Protein AF-A0A7W7YTD0-F1 (afdb_monomer)

Radius of gyration: 16.49 Å; Cα contacts (8 Å, |Δi|>4): 338; chains: 1; bounding box: 42×50×38 Å

Solvent-accessible surface area (backbone atoms only — not comparable to full-atom values): 10061 Å² total; per-residue (Å²): 67,10,40,62,70,51,51,38,50,49,49,15,65,66,65,73,42,59,56,68,56,40,50,54,30,50,52,50,27,30,73,69,66,58,24,86,66,73,57,88,93,51,98,71,46,69,48,52,50,54,34,50,32,38,49,49,53,34,56,62,48,103,60,62,56,87,48,23,59,58,45,25,60,56,44,33,70,19,42,63,71,41,70,57,75,82,64,92,64,60,91,57,74,44,44,66,23,43,33,46,25,43,15,44,45,22,58,45,41,47,78,43,38,68,29,59,68,40,55,81,86,38,90,63,15,33,50,43,40,39,37,40,38,30,88,69,55,32,36,39,40,40,38,32,46,68,77,45,73,36,41,39,35,19,29,77,80,83,70,90,69,88,65,83,72,46,76,39,76,53,43,48,65,53,35,24,56,50,19,41,41,31,64,61,24,71,85,124

Foldseek 3Di:
DAFPLLLLVLLCVLLVHDSVLLVLLLVVCCVVVQWPDDDPPDPTDAGALLNSLLSCQLSLDPDHSVCSVVSSVQAFAFAFDDWPDPDCPPPDQLHGGVSSNSSSLLQCLLVVVVQCPDPLQDAFHKKWKKKFKDPRTKIWIWIATNNDTIITITHDDDDPDPDDIDMGMDISVSSNSSSCCSVCNPDD

Mean predicted aligned error: 6.31 Å

Sequence (188 aa):
MATQKELIAVVAENMGVPIETVTVIDRYLAEAGLRTRALRGRGTTPMTYADAANMIIATAWDANPKDAVNLVKAFRDLLANRVRETVYVAKDALGSTFGEALSNMIESIPEERAAFSAPDDAPGHMSVRVIMYGPEPRADVILVKDGEPNTFEFGPMFSRSIDLRRTVEFSQITLGFVGEAIADGFSK

Nearest PDB structures (foldseek):
  2lgn-assembly1_A  TM=6.230E-01  e=1.295E+00  Lactococcus lactis subsp. lactis
  3p91-assembly1_A  TM=4.414E-01  e=2.822E+00  Entamoeba histolytica
  1zru-assembly1_C  TM=4.623E-01  e=5.501E+00  Lactococcus virus P2
  3d8m-assembly1_A  TM=4.330E-01  e=9.077E+00  Lactococcus phage TP901-1

pLDDT: mean 85.66, std 13.98, range [40.94, 97.69]

Organism: NCBI:txid544480

Secondary structure (DSSP, 8-state):
--BHHHHHHHHHHHHT--HHHHHHHHHHHHHTTSS-PPPTT-S--BPPHHHHHHHHHHHSS---GGGHHHHHHHHHTPBEEEEE-SS---TTTT-SBHHHHHHHHHHHHHHTHHHHTS-TTSTT-EEEEEEEEETTTEEEEEEEETTEEEEEEESS------S--EEEEEEHHHHHHHHHHHHHT---

Structure (mmCIF, N/CA/C/O backbone):
data_AF-A0A7W7YTD0-F1
#
_entry.id   AF-A0A7W7YTD0-F1
#
loop_
_atom_site.group_PDB
_atom_site.id
_atom_site.type_symbol
_atom_site.label_atom_id
_atom_site.label_alt_id
_atom_site.label_comp_id
_atom_site.label_asym_id
_atom_site.label_entity_id
_atom_site.label_seq_id
_atom_site.pdbx_PDB_ins_code
_atom_site.Cartn_x
_atom_site.Cartn_y
_atom_site.Cartn_z
_atom_site.occupancy
_atom_site.B_iso_or_equiv
_atom_site.auth_seq_id
_atom_site.auth_comp_id
_atom_site.auth_asym_id
_atom_site.auth_atom_id
_atom_site.pdbx_PDB_model_num
ATOM 1 N N . MET A 1 1 ? -2.393 16.259 -5.645 1.00 77.12 1 MET A N 1
ATOM 2 C CA . MET A 1 1 ? -2.649 15.611 -4.334 1.00 77.12 1 MET A CA 1
ATOM 3 C C . MET A 1 1 ? -4.118 15.290 -4.148 1.00 77.12 1 MET A C 1
ATOM 5 O O . MET A 1 1 ? -4.923 16.208 -4.017 1.00 77.12 1 MET A O 1
ATOM 9 N N . ALA A 1 2 ? -4.440 13.993 -4.153 1.00 84.38 2 ALA A N 1
ATOM 10 C CA . ALA A 1 2 ? -5.800 13.464 -4.028 1.00 84.38 2 ALA A CA 1
ATOM 11 C C . ALA A 1 2 ? -6.527 13.930 -2.767 1.00 84.38 2 ALA A C 1
ATOM 13 O O . ALA A 1 2 ? -5.938 14.059 -1.688 1.00 84.38 2 ALA A O 1
ATOM 14 N N . THR A 1 3 ? -7.840 14.102 -2.884 1.00 90.50 3 THR A N 1
ATOM 15 C CA . THR A 1 3 ? -8.732 14.215 -1.730 1.00 90.50 3 THR A CA 1
ATOM 16 C C . THR A 1 3 ? -8.965 12.849 -1.080 1.00 90.50 3 THR A C 1
ATOM 18 O O . THR A 1 3 ? -8.785 11.796 -1.688 1.00 90.50 3 THR A O 1
ATOM 21 N N . GLN A 1 4 ? -9.440 12.847 0.170 1.00 91.50 4 GLN A N 1
ATOM 22 C CA . GLN A 1 4 ? -9.846 11.619 0.869 1.00 91.50 4 GLN A CA 1
ATOM 23 C C . GLN A 1 4 ? -10.842 10.784 0.044 1.00 91.50 4 GLN A C 1
ATOM 25 O O . GLN A 1 4 ? -10.729 9.564 -0.021 1.00 91.50 4 GLN A O 1
ATOM 30 N N . LYS A 1 5 ? -11.826 11.440 -0.585 1.00 91.19 5 LYS A N 1
ATOM 31 C CA . LYS A 1 5 ? -12.865 10.758 -1.365 1.00 91.19 5 LYS A CA 1
ATOM 32 C C . LYS A 1 5 ? -12.280 10.082 -2.606 1.00 91.19 5 LYS A C 1
ATOM 34 O O . LYS A 1 5 ? -12.698 8.978 -2.936 1.00 91.19 5 LYS A O 1
ATOM 39 N N . GLU A 1 6 ? -11.328 10.735 -3.267 1.00 92.00 6 GLU A N 1
ATOM 40 C CA . GLU A 1 6 ? -10.620 10.169 -4.419 1.00 92.00 6 GLU A CA 1
ATOM 41 C C . GLU A 1 6 ? -9.783 8.961 -4.016 1.00 92.00 6 GLU A C 1
ATOM 43 O O . GLU A 1 6 ? -9.907 7.916 -4.647 1.00 92.00 6 GLU A O 1
ATOM 48 N N . LEU A 1 7 ? -9.010 9.060 -2.929 1.00 93.31 7 LEU A N 1
ATOM 49 C CA . LEU A 1 7 ? -8.216 7.931 -2.445 1.00 93.31 7 LEU A CA 1
ATOM 50 C C . LEU A 1 7 ? -9.101 6.714 -2.129 1.00 93.31 7 LEU A C 1
ATOM 52 O O . LEU A 1 7 ? -8.794 5.607 -2.561 1.00 93.31 7 LEU A O 1
ATOM 56 N N . ILE A 1 8 ? -10.222 6.919 -1.425 1.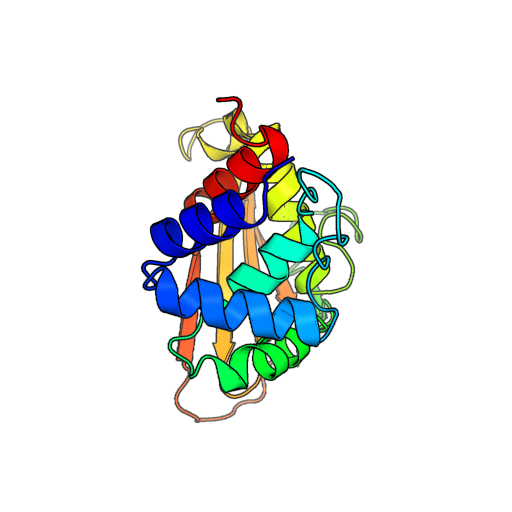00 95.12 8 ILE A N 1
ATOM 57 C CA . ILE A 1 8 ? -11.184 5.846 -1.123 1.00 95.12 8 ILE A CA 1
ATOM 58 C C . ILE A 1 8 ? -11.708 5.204 -2.411 1.00 95.12 8 ILE A C 1
ATOM 60 O O . ILE A 1 8 ? -11.752 3.980 -2.499 1.00 95.12 8 ILE A O 1
ATOM 64 N N . ALA A 1 9 ? -12.115 6.013 -3.394 1.00 95.44 9 ALA A N 1
ATOM 65 C CA . ALA A 1 9 ? -12.684 5.512 -4.641 1.00 95.44 9 ALA A CA 1
ATOM 66 C C . ALA A 1 9 ? -11.667 4.684 -5.438 1.00 95.44 9 ALA A C 1
ATOM 68 O O . ALA A 1 9 ? -11.978 3.570 -5.850 1.00 95.44 9 ALA A O 1
ATOM 69 N N . VAL A 1 10 ? -10.443 5.196 -5.587 1.00 95.06 10 VAL A N 1
ATOM 70 C CA . VAL A 1 10 ? -9.386 4.533 -6.359 1.00 95.06 10 VAL A CA 1
ATOM 71 C C . VAL A 1 10 ? -8.937 3.241 -5.681 1.00 95.06 10 VAL A C 1
ATOM 73 O O . VAL A 1 10 ? -8.768 2.230 -6.359 1.00 95.06 10 VAL A O 1
ATOM 76 N N . VAL A 1 11 ? -8.797 3.230 -4.352 1.00 94.88 11 VAL A N 1
ATOM 77 C CA . VAL A 1 11 ? -8.450 2.002 -3.622 1.00 94.88 11 VAL A CA 1
ATOM 78 C C . VAL A 1 11 ? -9.589 0.982 -3.693 1.00 94.88 11 VAL A C 1
ATOM 80 O O . VAL A 1 11 ? -9.325 -0.188 -3.947 1.00 94.88 11 VAL A O 1
ATOM 83 N N . ALA A 1 12 ? -10.848 1.396 -3.525 1.00 95.56 12 ALA A N 1
ATOM 84 C CA . ALA A 1 12 ? -12.000 0.497 -3.638 1.00 95.56 12 ALA A CA 1
ATOM 85 C C . ALA A 1 12 ? -12.064 -0.186 -5.013 1.00 95.56 12 ALA A C 1
ATOM 87 O O . ALA A 1 12 ? -12.200 -1.406 -5.094 1.00 95.56 12 ALA A O 1
ATOM 88 N N . GLU A 1 13 ? -11.903 0.595 -6.083 1.00 95.00 13 GLU A N 1
ATOM 89 C CA . GLU A 1 13 ? -11.904 0.102 -7.460 1.00 95.00 13 GLU A CA 1
ATOM 90 C C . GLU A 1 13 ? -10.750 -0.874 -7.720 1.00 95.00 13 GLU A C 1
ATOM 92 O O . GLU A 1 13 ? -10.979 -1.991 -8.181 1.00 95.00 13 GLU A O 1
ATOM 97 N N . ASN A 1 14 ? -9.518 -0.490 -7.376 1.00 93.56 14 ASN A N 1
ATOM 98 C CA . ASN A 1 14 ? -8.332 -1.280 -7.714 1.00 93.56 14 ASN A CA 1
ATOM 99 C C . ASN A 1 14 ? -8.123 -2.506 -6.815 1.00 93.56 14 ASN A C 1
ATOM 101 O O . ASN A 1 14 ? -7.495 -3.471 -7.245 1.00 93.56 14 ASN A O 1
ATOM 105 N N . MET A 1 15 ? -8.640 -2.483 -5.584 1.00 92.31 15 MET A N 1
ATOM 106 C CA . MET A 1 15 ? -8.566 -3.619 -4.657 1.00 92.31 15 MET A CA 1
ATOM 107 C C . MET A 1 15 ? -9.801 -4.527 -4.743 1.00 92.31 15 MET A C 1
ATOM 109 O O . MET A 1 15 ? -9.833 -5.572 -4.098 1.00 92.31 15 MET A O 1
ATOM 113 N N . GLY A 1 16 ? -10.830 -4.143 -5.509 1.00 93.06 16 GLY A N 1
ATOM 114 C CA . GLY A 1 16 ? -12.083 -4.896 -5.612 1.00 93.06 16 GLY A CA 1
ATOM 115 C C . GLY A 1 16 ? -12.883 -4.942 -4.305 1.00 93.06 16 GLY A C 1
ATOM 116 O O . GLY A 1 16 ? -13.649 -5.879 -4.080 1.00 93.06 16 GLY A O 1
ATOM 117 N N . VAL A 1 17 ? -12.705 -3.947 -3.431 1.00 95.00 17 VAL A N 1
ATOM 118 C CA . VAL A 1 17 ? -13.365 -3.864 -2.121 1.00 95.00 17 VAL A CA 1
ATOM 119 C C . VAL A 1 17 ? -14.529 -2.871 -2.207 1.00 95.00 17 VAL A C 1
ATOM 121 O O . VAL A 1 17 ? -14.344 -1.779 -2.745 1.00 95.00 17 VAL A O 1
ATOM 124 N N . PRO A 1 18 ? -15.724 -3.178 -1.658 1.00 96.50 18 PRO A N 1
ATOM 125 C CA . PRO A 1 18 ? -16.844 -2.239 -1.664 1.00 96.50 18 PRO A CA 1
ATOM 126 C C . PRO A 1 18 ? -16.471 -0.872 -1.078 1.00 96.50 18 PRO A C 1
ATOM 128 O O . PRO A 1 18 ? -15.812 -0.788 -0.036 1.00 96.50 18 PRO A O 1
ATOM 131 N N . ILE A 1 19 ? -16.923 0.209 -1.719 1.00 96.88 19 ILE A N 1
ATOM 132 C CA . ILE A 1 19 ? -16.553 1.580 -1.340 1.00 96.88 19 ILE A CA 1
ATOM 133 C C . ILE A 1 19 ? -16.975 1.920 0.096 1.00 96.88 19 ILE A C 1
ATOM 135 O O . ILE A 1 19 ? -16.273 2.643 0.803 1.00 96.88 19 ILE A O 1
ATOM 139 N N . GLU A 1 20 ? -18.087 1.360 0.570 1.00 96.88 20 GLU A N 1
ATOM 140 C CA . GLU A 1 20 ? -18.571 1.511 1.940 1.00 96.88 20 GLU A CA 1
ATOM 141 C C . GLU A 1 20 ? -17.603 0.869 2.939 1.00 96.88 20 GLU A C 1
ATOM 143 O O . GLU A 1 20 ? -17.304 1.459 3.979 1.00 96.88 20 GLU A O 1
ATOM 148 N N . THR A 1 21 ? -17.065 -0.306 2.604 1.00 97.12 21 THR A N 1
ATOM 149 C CA . THR A 1 21 ? -16.063 -1.009 3.412 1.00 97.12 21 THR A CA 1
ATOM 150 C C . THR A 1 21 ? -14.786 -0.181 3.505 1.00 97.12 21 THR A C 1
ATOM 152 O O . THR A 1 21 ? -14.316 0.085 4.614 1.00 97.12 21 THR A O 1
ATOM 155 N N . VAL A 1 22 ? -14.269 0.309 2.371 1.00 96.88 22 VAL A N 1
ATOM 156 C CA . VAL A 1 22 ? -13.076 1.175 2.346 1.00 96.88 22 VAL A CA 1
ATOM 157 C C . VAL A 1 22 ? -13.321 2.474 3.115 1.00 96.88 22 VAL A C 1
ATOM 159 O O . VAL A 1 22 ? -12.454 2.914 3.860 1.00 96.88 22 VAL A O 1
ATOM 162 N N . THR A 1 23 ? -14.523 3.051 3.035 1.00 96.81 23 THR A N 1
ATOM 163 C CA . THR A 1 23 ? -14.896 4.256 3.797 1.00 96.81 23 THR A CA 1
ATOM 164 C C . THR A 1 23 ? -14.850 4.021 5.312 1.00 96.81 23 THR A C 1
ATOM 166 O O . THR A 1 23 ? -14.400 4.882 6.072 1.00 96.81 23 THR A O 1
ATOM 169 N N . VAL A 1 24 ? -15.310 2.857 5.783 1.00 97.44 24 VAL A N 1
ATOM 170 C CA . VAL A 1 24 ? -15.249 2.504 7.211 1.00 97.44 24 VAL A CA 1
ATOM 171 C C . VAL A 1 24 ? -13.805 2.280 7.659 1.00 97.44 24 VAL A C 1
ATOM 173 O O . VAL A 1 24 ? -13.424 2.788 8.716 1.00 97.44 24 VAL A O 1
ATOM 176 N N . ILE A 1 25 ? -13.011 1.566 6.856 1.00 97.69 25 ILE A N 1
ATOM 177 C CA . ILE A 1 25 ? -11.574 1.359 7.089 1.00 97.69 25 ILE A CA 1
ATOM 178 C C . ILE A 1 25 ? -10.861 2.707 7.199 1.00 97.69 25 ILE A C 1
ATOM 180 O O . ILE A 1 25 ? -10.190 2.977 8.194 1.00 97.69 25 ILE A O 1
ATOM 184 N N . ASP A 1 26 ? -11.073 3.584 6.223 1.00 96.31 26 ASP A N 1
ATOM 185 C CA . ASP A 1 26 ? -10.487 4.915 6.149 1.00 96.31 26 ASP A CA 1
ATOM 186 C C . ASP A 1 26 ? -10.773 5.752 7.407 1.00 96.31 26 ASP A C 1
ATOM 188 O O . ASP A 1 26 ? -9.860 6.358 7.979 1.00 96.31 26 ASP A O 1
ATOM 192 N N . ARG A 1 27 ? -12.017 5.726 7.907 1.00 95.88 27 ARG A N 1
ATOM 193 C CA . ARG A 1 27 ? -12.370 6.377 9.176 1.00 95.88 27 ARG A CA 1
ATOM 194 C C . ARG A 1 27 ? -11.557 5.817 10.345 1.00 95.88 27 ARG A C 1
ATOM 196 O O . ARG A 1 27 ? -11.034 6.600 11.136 1.00 95.88 27 ARG A O 1
ATOM 203 N N . TYR A 1 28 ? -11.429 4.494 10.456 1.00 97.38 28 TYR A N 1
ATOM 204 C CA . TYR A 1 28 ? -10.655 3.873 11.533 1.00 97.38 28 TYR A CA 1
ATOM 205 C C . TYR A 1 28 ? -9.161 4.202 11.452 1.00 97.38 28 TYR A C 1
ATOM 207 O O . TYR A 1 28 ? -8.545 4.481 12.482 1.00 97.38 28 TYR A O 1
ATOM 215 N N . LEU A 1 29 ? -8.580 4.245 10.250 1.00 97.00 29 LEU A N 1
ATOM 216 C CA . LEU A 1 29 ? -7.185 4.652 10.065 1.00 97.00 29 LEU A CA 1
ATOM 217 C C . LEU A 1 29 ? -6.969 6.117 10.465 1.00 97.00 29 LEU A C 1
ATOM 219 O O . LEU A 1 29 ? -6.013 6.426 11.182 1.00 97.00 29 LEU A O 1
ATOM 223 N N . ALA A 1 30 ? -7.881 7.011 10.076 1.00 95.25 30 ALA A N 1
ATOM 224 C CA . ALA A 1 30 ? -7.829 8.420 10.456 1.00 95.25 30 ALA A CA 1
ATOM 225 C C . ALA A 1 30 ? -7.956 8.603 11.977 1.00 95.25 30 ALA A C 1
ATOM 227 O O . ALA A 1 30 ? -7.210 9.371 12.589 1.00 95.25 30 ALA A O 1
ATOM 228 N N . GLU A 1 31 ? -8.873 7.878 12.619 1.00 95.81 31 GLU A N 1
ATOM 229 C CA . GLU A 1 31 ? -9.040 7.882 14.075 1.00 95.81 31 GLU A CA 1
ATOM 230 C C . GLU A 1 31 ? -7.793 7.355 14.799 1.00 95.81 31 GLU A C 1
ATOM 232 O O . GLU A 1 31 ? -7.383 7.940 15.802 1.00 95.81 31 GLU A O 1
ATOM 237 N N . ALA A 1 32 ? -7.130 6.337 14.255 1.00 96.50 32 ALA A N 1
ATOM 238 C CA . ALA A 1 32 ? -5.904 5.769 14.809 1.00 96.50 32 ALA A CA 1
ATOM 239 C C . ALA A 1 32 ? -4.628 6.587 14.519 1.00 96.50 32 ALA A C 1
ATOM 241 O O . ALA A 1 32 ? -3.559 6.219 15.004 1.00 96.50 32 ALA A O 1
ATOM 242 N N . GLY A 1 33 ? -4.712 7.669 13.734 1.00 95.81 33 GLY A N 1
ATOM 243 C CA . GLY A 1 33 ? -3.545 8.463 13.323 1.00 95.81 33 GLY A CA 1
ATOM 244 C C . GLY A 1 33 ? -2.649 7.760 12.297 1.00 95.81 33 GLY A C 1
ATOM 245 O O . GLY A 1 33 ? -1.505 8.155 12.109 1.00 95.81 33 GLY A O 1
ATOM 246 N N . LEU A 1 34 ? -3.168 6.717 11.645 1.00 95.88 34 LEU A N 1
ATOM 247 C CA . LEU A 1 34 ? -2.527 6.010 10.532 1.00 95.88 34 LEU A CA 1
ATOM 248 C C . LEU A 1 34 ? -2.847 6.661 9.181 1.00 95.88 34 LEU A C 1
ATOM 250 O O . LEU A 1 34 ? -2.324 6.240 8.155 1.00 95.88 34 LEU A O 1
ATOM 254 N N . ARG A 1 35 ? -3.728 7.663 9.186 1.00 94.06 35 ARG A N 1
ATOM 255 C CA . ARG A 1 35 ? -4.087 8.459 8.022 1.00 94.06 35 ARG A CA 1
ATOM 256 C C . ARG A 1 35 ? -4.264 9.929 8.411 1.00 94.06 35 ARG A C 1
ATOM 258 O O . ARG A 1 35 ? -4.807 10.224 9.480 1.00 94.06 35 ARG A O 1
ATOM 265 N N . THR A 1 36 ? -3.881 10.854 7.534 1.00 91.69 36 THR A N 1
ATOM 266 C CA . THR A 1 36 ? -4.074 12.305 7.696 1.00 91.69 36 THR A CA 1
ATOM 267 C C . THR A 1 36 ? -5.545 12.671 7.924 1.00 91.69 36 THR A C 1
ATOM 269 O O . THR A 1 36 ? -6.385 12.526 7.036 1.00 91.69 36 THR A O 1
ATOM 272 N N . ARG A 1 37 ? -5.899 13.186 9.110 1.00 87.56 37 ARG A N 1
ATOM 273 C CA . ARG A 1 37 ? -7.281 13.613 9.399 1.00 87.56 37 ARG A CA 1
ATOM 274 C C . ARG A 1 37 ? -7.656 14.873 8.621 1.00 87.56 37 ARG A C 1
ATOM 276 O O . ARG A 1 37 ? -6.881 15.824 8.563 1.00 87.56 37 ARG A O 1
ATOM 283 N N . ALA A 1 38 ? -8.891 14.915 8.121 1.00 79.12 38 ALA A N 1
ATOM 284 C CA . ALA A 1 38 ? -9.433 16.126 7.520 1.00 79.12 38 ALA A CA 1
ATOM 285 C C . ALA A 1 38 ? -9.497 17.262 8.558 1.00 79.12 38 ALA A C 1
ATOM 287 O O . ALA A 1 38 ? -10.085 17.105 9.635 1.00 79.12 38 ALA A O 1
ATOM 288 N N . LEU A 1 39 ? -8.892 18.409 8.246 1.00 72.25 39 LEU A N 1
ATOM 289 C CA . LEU A 1 39 ? -8.948 19.588 9.111 1.00 72.25 39 LEU A CA 1
ATOM 290 C C . LEU A 1 39 ? -10.355 20.195 9.060 1.00 72.25 39 LEU A C 1
ATOM 292 O O . LEU A 1 39 ? -10.871 20.506 7.985 1.00 72.25 39 LEU A O 1
ATOM 296 N N . ARG A 1 40 ? -10.981 20.395 10.227 1.00 69.62 40 ARG A N 1
ATOM 297 C CA . ARG A 1 40 ? -12.303 21.036 10.313 1.00 69.62 40 ARG A CA 1
ATOM 298 C C . ARG A 1 40 ? -12.263 22.413 9.639 1.00 69.62 40 ARG A C 1
ATOM 300 O O . ARG A 1 40 ? -11.429 23.243 9.986 1.00 69.62 40 ARG A O 1
ATOM 307 N N . GLY A 1 41 ? -13.182 22.651 8.701 1.00 68.31 41 GLY A N 1
ATOM 308 C CA . GLY A 1 41 ? -13.369 23.954 8.053 1.00 68.31 41 GLY A CA 1
ATOM 309 C C . GLY A 1 41 ? -12.402 24.289 6.910 1.00 68.31 41 GLY A C 1
ATOM 310 O O . GLY A 1 41 ? -12.471 25.402 6.398 1.00 68.31 41 GLY A O 1
ATOM 311 N N . ARG A 1 42 ? -11.525 23.368 6.478 1.00 62.38 42 ARG A N 1
ATOM 312 C CA . ARG A 1 42 ? -10.745 23.527 5.235 1.00 62.38 42 ARG A CA 1
ATOM 313 C C . ARG A 1 42 ? -11.364 22.697 4.110 1.00 62.38 42 ARG A C 1
ATOM 315 O O . ARG A 1 42 ? -11.751 21.555 4.334 1.00 62.38 42 ARG A O 1
ATOM 322 N N . GLY A 1 43 ? -11.463 23.298 2.920 1.00 62.72 43 GLY A N 1
ATOM 323 C CA . GLY A 1 43 ? -12.221 22.773 1.776 1.00 62.72 43 GLY A CA 1
ATOM 324 C C . GLY A 1 43 ? -11.775 21.398 1.276 1.00 62.72 43 GLY A C 1
ATOM 325 O O . GLY A 1 43 ? -12.609 20.643 0.795 1.00 62.72 43 GLY A O 1
ATOM 326 N N . THR A 1 44 ? -10.505 21.038 1.454 1.00 76.50 44 THR A N 1
ATOM 327 C CA . THR A 1 44 ? -9.943 19.724 1.119 1.00 76.50 44 THR A CA 1
ATOM 328 C C . THR A 1 44 ? -8.687 19.489 1.963 1.00 76.50 44 THR A C 1
ATOM 330 O O . THR A 1 44 ? -7.954 20.425 2.284 1.00 76.50 44 THR A O 1
ATOM 333 N N . THR A 1 45 ? -8.449 18.245 2.387 1.00 83.06 45 THR A N 1
ATOM 334 C CA . THR A 1 45 ? -7.176 17.836 3.005 1.00 83.06 45 THR A CA 1
ATOM 335 C C . THR A 1 45 ? -6.481 16.887 2.032 1.00 83.06 45 THR A C 1
ATOM 337 O O . THR A 1 45 ? -7.082 15.857 1.719 1.00 83.06 45 THR A O 1
ATOM 340 N N . PRO A 1 46 ? -5.292 17.242 1.514 1.00 88.31 46 PRO A N 1
ATOM 341 C CA . PRO A 1 46 ? -4.563 16.390 0.583 1.00 88.31 46 PRO A CA 1
ATOM 342 C C . PRO A 1 46 ? -4.089 15.117 1.289 1.00 88.31 46 PRO A C 1
ATOM 344 O O . PRO A 1 46 ? -3.616 15.181 2.425 1.00 88.31 46 PRO A O 1
ATOM 347 N N . MET A 1 47 ? -4.245 13.976 0.624 1.00 91.94 47 MET A N 1
ATOM 348 C CA . MET A 1 47 ? -3.732 12.685 1.081 1.00 91.94 47 MET A CA 1
ATOM 349 C C . MET A 1 47 ? -2.278 12.497 0.637 1.00 91.94 47 MET A C 1
ATOM 351 O O . MET A 1 47 ? -1.875 12.978 -0.422 1.00 91.94 47 MET A O 1
ATOM 355 N N . THR A 1 48 ? -1.505 11.787 1.453 1.00 93.94 48 THR A N 1
ATOM 356 C CA . THR A 1 48 ? -0.096 11.452 1.202 1.00 93.94 48 THR A CA 1
ATOM 357 C C . THR A 1 48 ? 0.059 10.035 0.641 1.00 93.94 48 THR A C 1
ATOM 359 O O . THR A 1 48 ? -0.847 9.209 0.754 1.00 93.94 48 THR A O 1
ATOM 362 N N . TYR A 1 49 ? 1.231 9.707 0.093 1.00 94.56 49 TYR A N 1
ATOM 363 C CA . TYR A 1 49 ? 1.549 8.334 -0.321 1.00 94.56 49 TYR A CA 1
ATOM 364 C C . TYR A 1 49 ? 1.545 7.345 0.856 1.00 94.56 49 TYR A C 1
ATOM 366 O O . TYR A 1 49 ? 1.070 6.219 0.716 1.00 94.56 49 TYR A O 1
ATOM 374 N N . ALA A 1 50 ? 1.944 7.793 2.052 1.00 95.75 50 ALA A N 1
ATOM 375 C CA . ALA A 1 50 ? 1.856 6.999 3.276 1.00 95.75 50 ALA A CA 1
ATOM 376 C C . ALA A 1 50 ? 0.398 6.684 3.670 1.00 95.75 50 ALA A C 1
ATOM 378 O O . ALA A 1 50 ? 0.101 5.578 4.127 1.00 95.75 50 ALA A O 1
ATOM 379 N N . ASP A 1 51 ? -0.527 7.629 3.454 1.00 96.06 51 ASP A N 1
ATOM 380 C CA . ASP A 1 51 ? -1.963 7.408 3.665 1.00 96.06 51 ASP A CA 1
ATOM 381 C C . ASP A 1 51 ? -2.487 6.292 2.747 1.00 96.06 51 ASP A C 1
ATOM 383 O O . ASP A 1 51 ? -3.220 5.408 3.198 1.00 96.06 51 ASP A O 1
ATOM 387 N N . ALA A 1 52 ? -2.074 6.294 1.475 1.00 95.88 52 ALA A N 1
ATOM 388 C CA . ALA A 1 52 ? -2.428 5.248 0.520 1.00 95.88 52 ALA A CA 1
ATOM 389 C C . ALA A 1 52 ? -1.791 3.897 0.840 1.00 95.88 52 ALA A C 1
ATOM 391 O O . ALA A 1 52 ? -2.491 2.887 0.800 1.00 95.88 52 ALA A O 1
ATOM 392 N N . ALA A 1 53 ? -0.509 3.864 1.210 1.00 96.75 53 ALA A N 1
ATOM 393 C CA . ALA A 1 53 ? 0.169 2.635 1.613 1.00 96.75 53 ALA A CA 1
ATOM 394 C C . ALA A 1 53 ? -0.579 1.947 2.767 1.00 96.75 53 ALA A C 1
ATOM 396 O O . ALA A 1 53 ? -0.897 0.759 2.693 1.00 96.75 53 ALA A O 1
ATOM 397 N N . ASN A 1 54 ? -0.959 2.710 3.795 1.00 97.56 54 ASN A N 1
ATOM 398 C CA . ASN A 1 54 ? -1.747 2.187 4.911 1.00 97.56 54 ASN A CA 1
ATOM 399 C C . ASN A 1 54 ? -3.144 1.720 4.468 1.00 97.56 54 ASN A C 1
ATOM 401 O O . ASN A 1 54 ? -3.623 0.694 4.952 1.00 97.56 54 ASN A O 1
ATOM 405 N N . MET A 1 55 ? -3.791 2.423 3.533 1.00 96.69 55 MET A N 1
ATOM 406 C CA . MET A 1 55 ? -5.087 2.006 2.985 1.00 96.69 55 MET A CA 1
ATOM 407 C C . MET A 1 55 ? -4.995 0.682 2.216 1.00 96.69 55 MET A C 1
ATOM 409 O O . MET A 1 55 ? -5.840 -0.193 2.399 1.00 96.69 55 MET A O 1
ATOM 413 N N . ILE A 1 56 ? -3.962 0.508 1.388 1.00 96.44 56 ILE A N 1
ATOM 414 C CA . ILE A 1 56 ? -3.718 -0.728 0.632 1.00 96.44 56 ILE A CA 1
ATOM 415 C C . ILE A 1 56 ? -3.463 -1.886 1.597 1.00 96.44 56 ILE A C 1
ATOM 417 O O . ILE A 1 56 ? -4.106 -2.923 1.481 1.00 96.44 56 ILE A O 1
ATOM 421 N N . ILE A 1 57 ? -2.615 -1.702 2.614 1.00 96.56 57 ILE A N 1
ATOM 422 C CA . ILE A 1 57 ? -2.359 -2.738 3.630 1.00 96.56 57 ILE A CA 1
ATOM 423 C C . ILE A 1 57 ? -3.652 -3.142 4.356 1.00 96.56 57 ILE A C 1
ATOM 425 O O . ILE A 1 57 ? -3.886 -4.327 4.598 1.00 96.56 57 ILE A O 1
ATOM 429 N N . ALA A 1 58 ? -4.498 -2.169 4.703 1.00 96.38 58 ALA A N 1
ATOM 430 C CA . ALA A 1 58 ? -5.762 -2.417 5.390 1.00 96.38 58 ALA A CA 1
ATOM 431 C C . ALA A 1 58 ? -6.802 -3.149 4.526 1.00 96.38 58 ALA A C 1
ATOM 433 O O . ALA A 1 58 ? -7.642 -3.859 5.074 1.00 96.38 58 ALA A O 1
ATOM 434 N N . THR A 1 59 ? -6.767 -2.949 3.206 1.00 95.56 59 THR A N 1
ATOM 435 C CA . THR A 1 59 ? -7.752 -3.480 2.243 1.00 95.56 59 THR A CA 1
ATOM 436 C C . THR A 1 59 ? -7.281 -4.738 1.520 1.00 95.56 59 THR A C 1
ATOM 438 O O . THR A 1 59 ? -8.102 -5.457 0.964 1.00 95.56 59 THR A O 1
ATOM 441 N N . ALA A 1 60 ? -5.981 -5.033 1.561 1.00 92.44 60 ALA A N 1
ATOM 442 C CA . ALA A 1 60 ? -5.368 -6.226 0.984 1.00 92.44 60 ALA A CA 1
ATOM 443 C C . ALA A 1 60 ? -6.008 -7.525 1.501 1.00 92.44 60 ALA A C 1
ATOM 445 O O . ALA A 1 60 ? -6.132 -8.507 0.774 1.00 92.44 60 ALA A O 1
ATOM 446 N N . TRP A 1 61 ? -6.433 -7.535 2.761 1.00 88.50 61 TRP A N 1
ATOM 447 C CA . TRP A 1 61 ? -7.046 -8.697 3.383 1.00 88.50 61 TRP A CA 1
ATOM 448 C C . TRP A 1 61 ? -8.570 -8.590 3.342 1.00 88.50 61 TRP A C 1
ATOM 450 O O . TRP A 1 61 ? -9.120 -7.543 3.676 1.00 88.50 61 TRP A O 1
ATOM 460 N N . ASP A 1 62 ? -9.254 -9.703 3.061 1.00 84.69 62 ASP A N 1
ATOM 461 C CA . ASP A 1 62 ? -10.699 -9.857 3.304 1.00 84.69 62 ASP A CA 1
ATOM 462 C C . ASP A 1 62 ? -10.973 -9.987 4.818 1.00 84.69 62 ASP A C 1
ATOM 464 O O . ASP A 1 62 ? -11.401 -11.020 5.340 1.00 84.69 62 ASP A O 1
ATOM 468 N N . ALA A 1 63 ? -10.571 -8.957 5.561 1.00 84.12 63 ALA A N 1
ATOM 469 C CA . ALA A 1 63 ? -10.663 -8.859 7.006 1.00 84.12 63 ALA A CA 1
ATOM 470 C C . ALA A 1 63 ? -11.818 -7.941 7.412 1.00 84.12 63 ALA A C 1
ATOM 472 O O . ALA A 1 63 ? -12.277 -7.082 6.658 1.00 84.12 63 ALA A O 1
ATOM 473 N N . ASN A 1 64 ? -12.281 -8.091 8.654 1.00 92.12 64 ASN A N 1
ATOM 474 C CA . ASN A 1 64 ? -13.283 -7.185 9.193 1.00 92.12 64 ASN A CA 1
ATOM 475 C C . ASN A 1 64 ? -12.700 -5.759 9.253 1.00 92.12 64 ASN A C 1
ATOM 477 O O . ASN A 1 64 ? -11.588 -5.599 9.759 1.00 92.12 64 ASN A O 1
ATOM 481 N N . PRO A 1 65 ? -13.436 -4.705 8.847 1.00 94.56 65 PRO A N 1
ATOM 482 C CA . PRO A 1 65 ? -12.948 -3.328 8.930 1.00 94.56 65 PRO A CA 1
ATOM 483 C C . PRO A 1 65 ? -12.395 -2.933 10.304 1.00 94.56 65 PRO A C 1
ATOM 485 O O . PRO A 1 65 ? -11.478 -2.123 10.388 1.00 94.56 65 PRO A O 1
ATOM 488 N N . LYS A 1 66 ? -12.912 -3.519 11.391 1.00 95.12 66 LYS A N 1
ATOM 489 C CA . LYS A 1 66 ? -12.420 -3.275 12.758 1.00 95.12 66 LYS A CA 1
ATOM 490 C C . LYS A 1 66 ? -10.967 -3.714 12.975 1.00 95.12 66 LYS A C 1
ATOM 492 O O . LYS A 1 66 ? -10.290 -3.140 13.825 1.00 95.12 66 LYS A O 1
ATOM 497 N N . ASP A 1 67 ? -10.490 -4.689 12.207 1.00 95.56 67 ASP A N 1
ATOM 498 C CA . ASP A 1 67 ? -9.135 -5.233 12.307 1.00 95.56 67 ASP A CA 1
ATOM 499 C C . ASP A 1 67 ? -8.125 -4.457 11.450 1.00 95.56 67 ASP A C 1
ATOM 501 O O . ASP A 1 67 ? -6.918 -4.635 11.615 1.00 95.56 67 ASP A O 1
ATOM 505 N N . ALA A 1 68 ? -8.590 -3.543 10.589 1.00 95.88 68 ALA A N 1
ATOM 506 C CA . ALA A 1 68 ? -7.755 -2.762 9.675 1.00 95.88 68 ALA A CA 1
ATOM 507 C C . ALA A 1 68 ? -6.589 -2.052 10.378 1.00 95.88 68 ALA A C 1
ATOM 509 O O . ALA A 1 68 ? -5.454 -2.094 9.913 1.00 95.88 68 ALA A O 1
ATOM 510 N N . VAL A 1 69 ? -6.845 -1.437 11.537 1.00 97.25 69 VAL A N 1
ATOM 511 C CA . VAL A 1 69 ? -5.810 -0.736 12.317 1.00 97.25 69 VAL A CA 1
ATOM 512 C C . VAL A 1 69 ? -4.723 -1.702 12.792 1.00 97.25 69 VAL A C 1
ATOM 514 O O . VAL A 1 69 ? -3.540 -1.360 12.769 1.00 97.25 69 VAL A O 1
ATOM 517 N N . ASN A 1 70 ? -5.111 -2.904 13.221 1.00 96.25 70 ASN A N 1
ATOM 518 C CA . ASN A 1 70 ? -4.168 -3.916 13.691 1.00 96.25 70 ASN A CA 1
ATOM 519 C C . ASN A 1 70 ? -3.364 -4.492 12.526 1.00 96.25 70 ASN A C 1
ATOM 521 O O . ASN A 1 70 ? -2.153 -4.639 12.656 1.00 96.25 70 ASN A O 1
ATOM 525 N N . LEU A 1 71 ? -4.010 -4.743 11.384 1.00 95.56 71 LEU A N 1
ATOM 526 C CA . LEU A 1 71 ? -3.342 -5.173 10.156 1.00 95.56 71 LEU A CA 1
ATOM 527 C C . LEU A 1 71 ? -2.292 -4.159 9.706 1.00 95.56 71 LEU A C 1
ATOM 529 O O . LEU A 1 71 ? -1.138 -4.522 9.495 1.00 95.56 71 LEU A O 1
ATOM 533 N N . VAL A 1 72 ? -2.650 -2.877 9.637 1.00 97.38 72 VAL A N 1
ATOM 534 C CA . VAL A 1 72 ? -1.704 -1.832 9.235 1.00 97.38 72 VAL A CA 1
ATOM 535 C C . VAL A 1 72 ? -0.508 -1.773 10.175 1.00 97.38 72 VAL A C 1
ATOM 537 O O . VAL A 1 72 ? 0.622 -1.767 9.706 1.00 97.38 72 VAL A O 1
ATOM 540 N N . LYS A 1 73 ? -0.719 -1.809 11.493 1.00 96.69 73 LYS A N 1
ATOM 541 C CA . LYS A 1 73 ? 0.390 -1.841 12.460 1.00 96.69 73 LYS A CA 1
ATOM 542 C C . LYS A 1 73 ? 1.250 -3.100 12.333 1.00 96.69 73 LYS A C 1
ATOM 544 O O . LYS A 1 73 ? 2.464 -3.017 12.460 1.00 96.69 73 LYS A O 1
ATOM 549 N N . ALA A 1 74 ? 0.632 -4.250 12.074 1.00 95.69 74 ALA A N 1
ATOM 550 C CA . ALA A 1 74 ? 1.334 -5.521 11.947 1.00 95.69 74 ALA A CA 1
ATOM 551 C C . ALA A 1 74 ? 2.234 -5.583 10.705 1.00 95.69 74 ALA A C 1
ATOM 553 O O . ALA A 1 74 ? 3.286 -6.211 10.760 1.00 95.69 74 ALA A O 1
ATOM 554 N N . PHE A 1 75 ? 1.830 -4.943 9.604 1.00 96.62 75 PHE A N 1
ATOM 555 C CA . PHE A 1 75 ? 2.569 -4.989 8.342 1.00 96.62 75 PHE A CA 1
ATOM 556 C C . PHE A 1 75 ? 3.455 -3.771 8.100 1.00 96.62 75 PHE A C 1
ATOM 558 O O . PHE A 1 75 ? 4.585 -3.939 7.656 1.00 96.62 75 PHE A O 1
ATOM 565 N N . ARG A 1 76 ? 2.984 -2.548 8.371 1.00 96.31 76 ARG A N 1
ATOM 566 C CA . ARG A 1 76 ? 3.716 -1.330 7.985 1.00 96.31 76 ARG A CA 1
ATOM 567 C C . ARG A 1 76 ? 5.096 -1.257 8.647 1.00 96.31 76 ARG A C 1
ATOM 569 O O . ARG A 1 76 ? 6.030 -0.784 8.021 1.00 96.31 76 ARG A O 1
ATOM 576 N N . ASP A 1 77 ? 5.206 -1.736 9.888 1.00 95.06 77 ASP A N 1
ATOM 577 C CA . ASP A 1 77 ? 6.406 -1.625 10.724 1.00 95.06 77 ASP A CA 1
ATOM 578 C C . ASP A 1 77 ? 7.346 -2.839 10.534 1.00 95.06 77 ASP A C 1
ATOM 580 O O . ASP A 1 77 ? 8.336 -2.985 11.254 1.00 95.06 77 ASP A O 1
ATOM 584 N N . LEU A 1 78 ? 7.055 -3.733 9.575 1.00 93.94 78 LEU A N 1
ATOM 585 C CA . LEU A 1 78 ? 7.922 -4.869 9.263 1.00 93.94 78 LEU A CA 1
ATOM 586 C C . LEU A 1 78 ? 9.256 -4.372 8.711 1.00 93.94 78 LEU A C 1
ATOM 588 O O . LEU A 1 78 ? 9.301 -3.746 7.655 1.00 93.94 78 LEU A O 1
ATOM 592 N N . LEU A 1 79 ? 10.338 -4.691 9.417 1.00 91.44 79 LEU A N 1
ATOM 593 C CA . LEU A 1 79 ? 11.693 -4.316 9.028 1.00 91.44 79 LEU A CA 1
ATOM 594 C C . LEU A 1 79 ? 12.166 -5.115 7.812 1.00 91.44 79 LEU A C 1
ATOM 596 O O . LEU A 1 79 ? 11.902 -6.319 7.710 1.00 91.44 79 LEU A O 1
ATOM 600 N N . ALA A 1 80 ? 12.915 -4.449 6.935 1.00 86.88 80 ALA A N 1
ATOM 601 C CA . ALA A 1 80 ? 13.630 -5.097 5.844 1.00 86.88 80 ALA A CA 1
ATOM 602 C C . ALA A 1 80 ? 14.720 -6.028 6.408 1.00 86.88 80 ALA A C 1
ATOM 604 O O . ALA A 1 80 ? 15.642 -5.584 7.091 1.00 86.88 80 ALA A O 1
ATOM 605 N N . ASN A 1 81 ? 14.619 -7.328 6.127 1.00 76.00 81 ASN A N 1
ATOM 606 C CA . ASN A 1 81 ? 15.533 -8.347 6.652 1.00 76.00 81 ASN A CA 1
ATOM 607 C C . ASN A 1 81 ? 16.523 -8.869 5.613 1.00 76.00 81 ASN A C 1
ATOM 609 O O . ASN A 1 81 ? 17.615 -9.313 5.973 1.00 76.00 81 ASN A O 1
ATOM 613 N N . ARG A 1 82 ? 16.161 -8.845 4.326 1.00 66.38 82 ARG A N 1
ATOM 614 C CA . ARG A 1 82 ? 17.037 -9.344 3.267 1.00 66.38 82 ARG A CA 1
ATOM 615 C C . ARG A 1 82 ? 16.739 -8.673 1.935 1.00 66.38 82 ARG A C 1
ATOM 617 O O . ARG A 1 82 ? 15.635 -8.794 1.417 1.00 66.38 82 ARG A O 1
ATOM 624 N N . VAL A 1 83 ? 17.764 -8.062 1.349 1.00 60.94 83 VAL A N 1
ATOM 625 C CA . VAL A 1 83 ? 17.860 -7.902 -0.103 1.00 60.94 83 VAL A CA 1
ATOM 626 C C . VAL A 1 83 ? 18.539 -9.178 -0.589 1.00 60.94 83 VAL A C 1
ATOM 628 O O . VAL A 1 83 ? 19.672 -9.458 -0.193 1.00 60.94 83 VAL A O 1
ATOM 631 N N . ARG A 1 84 ? 17.862 -10.035 -1.358 1.00 55.59 84 ARG A N 1
ATOM 632 C CA . ARG A 1 84 ? 18.587 -11.092 -2.083 1.00 55.59 84 ARG A CA 1
ATOM 633 C C . ARG A 1 84 ? 19.378 -10.390 -3.185 1.00 55.59 84 ARG A C 1
ATOM 635 O O . ARG A 1 84 ? 18.835 -10.112 -4.245 1.00 55.59 84 ARG A O 1
ATOM 642 N N . GLU A 1 85 ? 20.616 -10.025 -2.860 1.00 47.00 85 GLU A N 1
ATOM 643 C CA . GLU A 1 85 ? 21.499 -9.196 -3.682 1.00 47.00 85 GLU A CA 1
ATOM 644 C C . GLU A 1 85 ? 21.750 -9.835 -5.052 1.00 47.00 85 GLU A C 1
ATOM 646 O O . GLU A 1 85 ? 22.507 -10.796 -5.177 1.00 47.00 85 GLU A O 1
ATOM 651 N N . THR A 1 86 ? 21.138 -9.262 -6.087 1.00 43.66 86 THR A N 1
ATOM 652 C CA . THR A 1 86 ? 21.782 -9.169 -7.405 1.00 43.66 86 THR A CA 1
ATOM 653 C C . THR A 1 86 ? 22.115 -7.729 -7.793 1.00 43.66 86 THR A C 1
ATOM 655 O O . THR A 1 86 ? 22.958 -7.546 -8.661 1.00 43.66 86 THR A O 1
ATOM 658 N N . VAL A 1 87 ? 21.623 -6.698 -7.087 1.00 44.84 87 VAL A N 1
ATOM 659 C CA . VAL A 1 87 ? 22.051 -5.307 -7.320 1.00 44.84 87 VAL A CA 1
ATOM 660 C C . VAL A 1 87 ? 22.127 -4.500 -6.018 1.00 44.84 87 VAL A C 1
ATOM 662 O O . VAL A 1 87 ? 21.285 -4.635 -5.130 1.00 44.84 87 VAL A O 1
ATOM 665 N N . TYR A 1 88 ? 23.122 -3.604 -5.950 1.00 42.53 88 TYR A N 1
ATOM 666 C CA . TYR A 1 88 ? 23.137 -2.404 -5.104 1.00 42.53 88 TYR A CA 1
ATOM 667 C C . TYR A 1 88 ? 21.967 -1.485 -5.496 1.00 42.53 88 TYR A C 1
ATOM 669 O O . TYR A 1 88 ? 22.146 -0.429 -6.101 1.00 42.53 88 TYR A O 1
ATOM 677 N N . VAL A 1 89 ? 20.738 -1.877 -5.178 1.00 44.28 89 VAL A N 1
ATOM 678 C CA . VAL A 1 89 ? 19.693 -0.881 -4.968 1.00 44.28 89 VAL A CA 1
ATOM 679 C C . VAL A 1 89 ? 20.130 -0.170 -3.697 1.00 44.28 89 VAL A C 1
ATOM 681 O O . VAL A 1 89 ? 20.370 -0.839 -2.690 1.00 44.28 89 VAL A O 1
ATOM 684 N N . ALA A 1 90 ? 20.371 1.146 -3.777 1.00 42.41 90 ALA A N 1
ATOM 685 C CA . ALA A 1 90 ? 20.763 1.949 -2.622 1.00 42.41 90 ALA A CA 1
ATOM 686 C C . ALA A 1 90 ? 19.944 1.472 -1.423 1.00 42.41 90 ALA A C 1
ATOM 688 O O . ALA A 1 90 ? 18.730 1.311 -1.551 1.00 42.41 90 ALA A O 1
ATOM 689 N N . LYS A 1 91 ? 20.617 1.184 -0.306 1.00 41.69 91 LYS A N 1
ATOM 690 C CA . LYS A 1 91 ? 20.065 0.530 0.895 1.00 41.69 91 LYS A CA 1
ATOM 691 C C . LYS A 1 91 ? 18.793 1.209 1.451 1.00 41.69 91 LYS A C 1
ATOM 693 O O . LYS A 1 91 ? 18.147 0.653 2.329 1.00 41.69 91 LYS A O 1
ATOM 698 N N . ASP A 1 92 ? 18.444 2.363 0.883 1.00 50.91 92 ASP A N 1
ATOM 699 C CA . ASP A 1 92 ? 17.388 3.290 1.248 1.00 50.91 92 ASP A CA 1
ATOM 700 C C . ASP A 1 92 ? 16.287 3.457 0.173 1.00 50.91 92 ASP A C 1
ATOM 702 O O . ASP A 1 92 ? 15.301 4.136 0.439 1.00 50.91 92 ASP A O 1
ATOM 706 N N . ALA A 1 93 ? 16.395 2.871 -1.032 1.00 62.34 93 ALA A N 1
ATOM 707 C CA . ALA A 1 93 ? 15.460 3.176 -2.134 1.00 62.34 93 ALA A CA 1
ATOM 708 C C . ALA A 1 93 ? 14.004 2.777 -1.819 1.00 62.34 93 ALA A C 1
ATOM 710 O O . ALA A 1 93 ? 13.061 3.469 -2.194 1.00 62.34 93 ALA A O 1
ATOM 711 N N . LEU A 1 94 ? 13.825 1.685 -1.073 1.00 74.25 94 LEU A N 1
ATOM 712 C CA . LEU A 1 94 ? 12.526 1.227 -0.574 1.00 74.25 94 LEU A CA 1
ATOM 713 C C . LEU A 1 94 ? 12.341 1.513 0.928 1.00 74.25 94 LEU A C 1
ATOM 715 O O . LEU A 1 94 ? 11.390 1.041 1.527 1.00 74.25 94 LEU A O 1
ATOM 719 N N . GLY A 1 95 ? 13.233 2.264 1.572 1.00 82.69 95 GLY A N 1
ATOM 720 C CA . GLY A 1 95 ? 13.144 2.523 3.010 1.00 82.69 95 GLY A CA 1
ATOM 721 C C . GLY A 1 95 ? 13.434 1.313 3.911 1.00 82.69 95 GLY A C 1
ATOM 722 O O . GLY A 1 95 ? 13.853 0.238 3.478 1.00 82.69 95 GLY A O 1
ATOM 723 N N . SER A 1 96 ? 13.253 1.529 5.213 1.00 87.50 96 SER A N 1
ATOM 724 C CA . SER A 1 96 ? 13.620 0.610 6.298 1.00 87.50 96 SER A CA 1
ATOM 725 C C . SER A 1 96 ? 12.493 -0.338 6.715 1.00 87.50 96 SER A C 1
ATOM 727 O O . SER A 1 96 ? 12.743 -1.387 7.321 1.00 87.50 96 SER A O 1
ATOM 729 N N . THR A 1 97 ? 11.254 0.021 6.374 1.00 93.56 97 THR A N 1
ATOM 730 C CA . THR A 1 97 ? 10.042 -0.725 6.715 1.00 93.56 97 THR A CA 1
ATOM 731 C C . THR A 1 97 ? 9.196 -1.026 5.482 1.00 93.56 97 THR A C 1
ATOM 733 O O . THR A 1 97 ? 9.295 -0.346 4.461 1.00 93.56 97 THR A O 1
ATOM 736 N N . PHE A 1 98 ? 8.316 -2.021 5.577 1.00 95.12 98 PHE A N 1
ATOM 737 C CA . PHE A 1 98 ? 7.392 -2.348 4.490 1.00 95.12 98 PHE A CA 1
ATOM 738 C C . PHE A 1 98 ? 6.436 -1.190 4.159 1.00 95.12 98 PHE A C 1
ATOM 740 O O . PHE A 1 98 ? 6.104 -0.978 2.995 1.00 95.12 98 PHE A O 1
ATOM 747 N N . GLY A 1 99 ? 6.010 -0.416 5.162 1.00 95.69 99 GLY A N 1
ATOM 748 C CA . GLY A 1 99 ? 5.173 0.765 4.953 1.00 95.69 99 GLY A CA 1
ATOM 749 C C . GLY A 1 99 ? 5.884 1.856 4.149 1.00 95.69 99 GLY A C 1
ATOM 750 O O . GLY A 1 99 ? 5.288 2.424 3.236 1.00 95.69 99 GLY A O 1
ATOM 751 N N . GLU A 1 100 ? 7.163 2.106 4.444 1.00 93.88 100 GLU A N 1
ATOM 752 C CA . GLU A 1 100 ? 8.006 3.023 3.661 1.00 93.88 100 GLU A CA 1
ATOM 753 C C . GLU A 1 100 ? 8.212 2.505 2.236 1.00 93.88 100 GLU A C 1
ATOM 755 O O . GLU A 1 100 ? 8.024 3.261 1.286 1.00 93.88 100 GLU A O 1
ATOM 760 N N . ALA A 1 101 ? 8.488 1.207 2.073 1.00 93.44 101 ALA A N 1
ATOM 761 C CA . ALA A 1 101 ? 8.651 0.587 0.760 1.00 93.44 101 ALA A CA 1
ATOM 762 C C . ALA A 1 101 ? 7.418 0.772 -0.109 1.00 93.44 101 ALA A C 1
ATOM 764 O O . ALA A 1 101 ? 7.517 1.186 -1.262 1.00 93.44 101 ALA A O 1
ATOM 765 N N . LEU A 1 102 ? 6.245 0.496 0.457 1.00 94.69 102 LEU A N 1
ATOM 766 C CA . LEU A 1 102 ? 4.989 0.641 -0.253 1.00 94.69 102 LEU A CA 1
ATOM 767 C C . LEU A 1 102 ? 4.697 2.105 -0.594 1.00 94.69 102 LEU A C 1
ATOM 769 O O . LEU A 1 102 ? 4.308 2.385 -1.722 1.00 94.69 102 LEU A O 1
ATOM 773 N N . SER A 1 103 ? 4.937 3.035 0.334 1.00 94.56 103 SER A N 1
ATOM 774 C CA . SER A 1 103 ? 4.790 4.473 0.078 1.00 94.56 103 SER A CA 1
ATOM 775 C C . SER A 1 103 ? 5.691 4.939 -1.069 1.00 94.56 103 SER A C 1
ATOM 777 O O . SER A 1 103 ? 5.201 5.576 -1.998 1.00 94.56 103 SER A O 1
ATOM 779 N N . ASN A 1 104 ? 6.976 4.575 -1.040 1.00 92.12 104 ASN A N 1
ATOM 780 C CA . ASN A 1 104 ? 7.943 4.958 -2.068 1.00 92.12 104 ASN 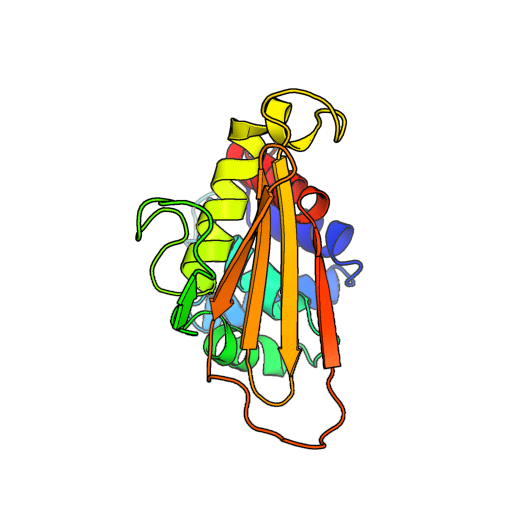A CA 1
ATOM 781 C C . ASN A 1 104 ? 7.583 4.363 -3.435 1.00 92.12 104 ASN A C 1
ATOM 783 O O . ASN A 1 104 ? 7.728 5.040 -4.443 1.00 92.12 104 ASN A O 1
ATOM 787 N N . MET A 1 105 ? 7.082 3.122 -3.485 1.00 91.56 105 MET A N 1
ATOM 788 C CA . MET A 1 105 ? 6.628 2.510 -4.741 1.00 91.56 105 MET A CA 1
ATOM 789 C C . MET A 1 105 ? 5.394 3.207 -5.322 1.00 91.56 105 MET A C 1
ATOM 791 O O . MET A 1 105 ? 5.319 3.399 -6.531 1.00 91.56 105 MET A O 1
ATOM 795 N N . ILE A 1 106 ? 4.420 3.580 -4.483 1.00 93.19 106 ILE A N 1
ATOM 796 C CA . ILE A 1 106 ? 3.231 4.321 -4.937 1.00 93.19 106 ILE A CA 1
ATOM 797 C C . ILE A 1 106 ? 3.644 5.680 -5.522 1.00 93.19 106 ILE A C 1
ATOM 799 O O . ILE A 1 106 ? 3.033 6.138 -6.482 1.00 93.19 106 ILE A O 1
ATOM 803 N N . GLU A 1 107 ? 4.679 6.311 -4.969 1.00 91.50 107 GLU A N 1
ATOM 804 C CA . GLU A 1 107 ? 5.226 7.572 -5.476 1.00 91.50 107 GLU A CA 1
ATOM 805 C C . GLU A 1 107 ? 6.027 7.393 -6.776 1.00 91.50 107 GLU A C 1
ATOM 807 O O . GLU A 1 107 ? 5.802 8.131 -7.732 1.00 91.50 107 GLU A O 1
ATOM 812 N N . SER A 1 108 ? 6.921 6.401 -6.852 1.00 88.88 108 SER A N 1
ATOM 813 C CA . SER A 1 108 ? 7.880 6.276 -7.959 1.00 88.88 108 SER A CA 1
ATOM 814 C C . SER A 1 108 ? 7.330 5.601 -9.216 1.00 88.88 108 SER A C 1
ATOM 816 O O . SER A 1 108 ? 7.768 5.917 -10.322 1.00 88.88 108 SER A O 1
ATOM 818 N N . ILE A 1 109 ? 6.365 4.682 -9.095 1.00 89.44 109 ILE A N 1
ATOM 819 C CA . ILE A 1 109 ? 5.821 3.952 -10.255 1.00 89.44 109 ILE A CA 1
ATOM 820 C C . ILE A 1 109 ? 5.198 4.898 -11.300 1.00 89.44 109 ILE A C 1
ATOM 822 O O . ILE A 1 109 ? 5.489 4.721 -12.487 1.00 89.44 109 ILE A O 1
ATOM 826 N N . PRO A 1 110 ? 4.381 5.902 -10.922 1.00 88.25 110 PRO A N 1
ATOM 827 C CA . PRO A 1 110 ? 3.893 6.911 -11.864 1.00 88.25 110 PRO A CA 1
ATOM 828 C C . PRO A 1 110 ? 5.009 7.725 -12.532 1.00 88.25 110 PRO A C 1
ATOM 830 O O . PRO A 1 110 ? 4.921 8.017 -13.725 1.00 88.25 110 PRO A O 1
ATOM 833 N N . GLU A 1 111 ? 6.067 8.077 -11.795 1.00 87.00 111 GLU A N 1
ATOM 834 C CA . GLU A 1 111 ? 7.203 8.844 -12.328 1.00 87.00 111 GLU A CA 1
ATOM 835 C C . GLU A 1 111 ? 8.001 8.033 -13.359 1.00 87.00 111 GLU A C 1
ATOM 837 O O . GLU A 1 111 ? 8.430 8.555 -14.390 1.00 87.00 111 GLU A O 1
ATOM 842 N N . GLU A 1 112 ? 8.128 6.727 -13.126 1.00 87.12 112 GLU A N 1
ATOM 843 C CA . GLU A 1 112 ? 8.820 5.777 -13.995 1.00 87.12 112 GLU A CA 1
ATOM 844 C C . GLU A 1 112 ? 7.858 5.007 -14.921 1.00 87.12 112 GLU A C 1
ATOM 846 O O . GLU A 1 112 ? 8.181 3.922 -15.413 1.00 87.12 112 GLU A O 1
ATOM 851 N N . ARG A 1 113 ? 6.673 5.563 -15.219 1.00 87.81 113 ARG A N 1
ATOM 852 C CA . ARG A 1 113 ? 5.612 4.890 -15.997 1.00 87.81 113 ARG A CA 1
ATOM 853 C C . ARG A 1 113 ? 6.100 4.266 -17.304 1.00 87.81 113 ARG A C 1
ATOM 855 O O . ARG A 1 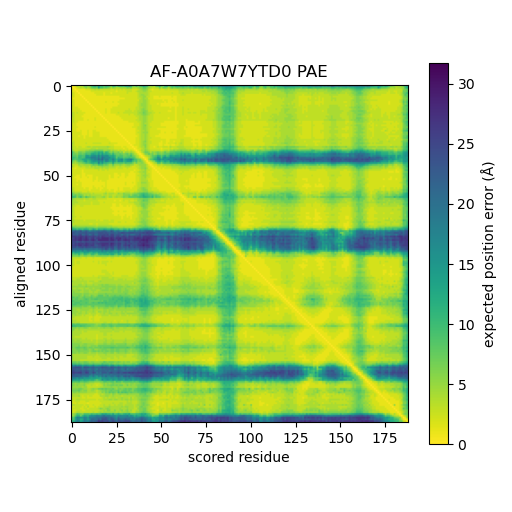113 ? 5.622 3.199 -17.690 1.00 87.81 113 ARG A O 1
ATOM 862 N N . ALA A 1 114 ? 7.037 4.922 -17.989 1.00 87.88 114 ALA A N 1
ATOM 863 C CA . ALA A 1 114 ? 7.623 4.413 -19.225 1.00 87.88 114 ALA A CA 1
ATOM 864 C C . ALA A 1 114 ? 8.365 3.080 -19.016 1.00 87.88 114 ALA A C 1
ATOM 866 O O . ALA A 1 114 ? 8.198 2.176 -19.828 1.00 87.88 114 ALA A O 1
ATOM 867 N N . ALA A 1 115 ? 9.118 2.939 -17.921 1.00 87.00 115 ALA A N 1
ATOM 868 C CA . ALA A 1 115 ? 9.826 1.709 -17.568 1.00 87.00 115 ALA A CA 1
ATOM 869 C C . ALA A 1 115 ? 8.849 0.593 -17.164 1.00 87.00 115 ALA A C 1
ATOM 871 O O . ALA A 1 115 ? 8.981 -0.538 -17.628 1.00 87.00 115 ALA A O 1
ATOM 872 N N . PHE A 1 116 ? 7.820 0.925 -16.373 1.00 87.62 116 PHE A N 1
ATOM 873 C CA . PHE A 1 116 ? 6.811 -0.036 -15.903 1.00 87.62 116 PHE A CA 1
ATOM 874 C C . PHE A 1 116 ? 5.789 -0.483 -16.959 1.00 87.62 116 PHE A C 1
ATOM 876 O O . PHE A 1 116 ? 5.093 -1.480 -16.762 1.00 87.62 116 PHE A O 1
ATOM 883 N N . SER A 1 117 ? 5.684 0.253 -18.070 1.00 87.75 117 SER A N 1
ATOM 884 C CA . SER A 1 117 ? 4.795 -0.068 -19.199 1.00 87.75 117 SER A CA 1
ATOM 885 C C . SER A 1 117 ? 5.541 -0.632 -20.411 1.00 87.75 117 SER A C 1
ATOM 887 O O . SER A 1 117 ? 4.906 -0.976 -21.410 1.00 87.75 117 SER A O 1
ATOM 889 N N . ALA A 1 118 ? 6.875 -0.676 -20.368 1.00 88.19 118 ALA A N 1
ATOM 890 C CA . ALA A 1 118 ? 7.678 -1.211 -21.456 1.00 88.19 118 ALA A CA 1
ATOM 891 C C . ALA A 1 118 ? 7.462 -2.733 -21.591 1.00 88.19 118 ALA A C 1
ATOM 893 O O . ALA A 1 118 ? 7.203 -3.391 -20.584 1.00 88.19 118 ALA A O 1
ATOM 894 N N . PRO A 1 119 ? 7.585 -3.312 -22.797 1.00 88.94 119 PRO A N 1
ATOM 895 C CA . PRO A 1 119 ? 7.633 -4.764 -22.974 1.00 88.94 119 PRO A CA 1
ATOM 896 C C . PRO A 1 119 ? 8.750 -5.414 -22.146 1.00 88.94 119 PRO A C 1
ATOM 898 O O . PRO A 1 119 ? 9.793 -4.796 -21.948 1.00 88.94 119 PRO A O 1
ATOM 901 N N . ASP A 1 120 ? 8.560 -6.662 -21.716 1.00 86.00 120 ASP A N 1
ATOM 902 C CA . ASP A 1 120 ? 9.507 -7.387 -20.851 1.00 86.00 120 ASP A CA 1
ATOM 903 C C . ASP A 1 120 ? 10.926 -7.521 -21.445 1.00 86.00 120 ASP A C 1
ATOM 905 O O . ASP A 1 120 ? 11.895 -7.690 -20.707 1.00 86.00 120 ASP A O 1
ATOM 909 N N . ASP A 1 121 ? 11.065 -7.457 -22.773 1.00 87.50 121 ASP A N 1
ATOM 910 C CA . ASP A 1 121 ? 12.334 -7.533 -23.507 1.00 87.50 121 ASP A CA 1
ATOM 911 C C . ASP A 1 121 ? 12.971 -6.162 -23.797 1.00 87.50 121 ASP A C 1
ATOM 913 O O . ASP A 1 121 ? 14.080 -6.090 -24.338 1.00 87.50 121 ASP A O 1
ATOM 917 N N . ALA A 1 122 ? 12.296 -5.065 -23.446 1.00 88.81 122 ALA A N 1
ATOM 918 C CA . ALA A 1 122 ? 12.797 -3.722 -23.680 1.00 88.81 122 ALA A CA 1
ATOM 919 C C . ALA A 1 122 ? 13.889 -3.337 -22.659 1.00 88.81 122 ALA A C 1
ATOM 921 O O . ALA A 1 122 ? 13.737 -3.588 -21.460 1.00 88.81 122 ALA A O 1
ATOM 922 N N . PRO A 1 123 ? 14.968 -2.656 -23.093 1.00 87.81 123 PRO A N 1
ATOM 923 C CA . PRO A 1 123 ? 15.953 -2.097 -22.174 1.00 87.81 123 PRO A CA 1
ATOM 924 C C . PRO A 1 123 ? 15.303 -1.120 -21.190 1.00 87.81 123 PRO A C 1
ATOM 926 O O . PRO A 1 123 ? 14.563 -0.223 -21.596 1.00 87.81 123 PRO A O 1
ATOM 929 N N . GLY A 1 124 ? 15.606 -1.270 -19.905 1.00 84.75 124 GLY A N 1
ATOM 930 C CA . GLY A 1 124 ? 15.031 -0.4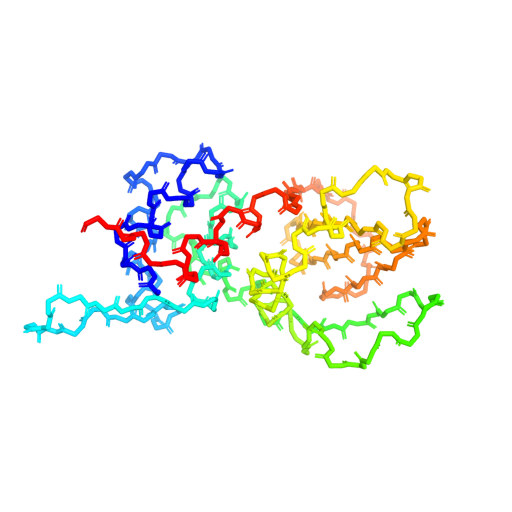81 -18.824 1.00 84.75 124 GLY A CA 1
ATOM 931 C C . GLY A 1 124 ? 13.639 -0.932 -18.383 1.00 84.75 124 GLY A C 1
ATOM 932 O O . GLY A 1 124 ? 13.028 -0.216 -17.592 1.00 84.75 124 GLY A O 1
ATOM 933 N N . HIS A 1 125 ? 13.122 -2.072 -18.864 1.00 88.88 125 HIS A N 1
ATOM 934 C CA . HIS A 1 125 ? 11.851 -2.616 -18.381 1.00 88.88 125 HIS A CA 1
ATOM 935 C C . HIS A 1 125 ? 11.900 -2.858 -16.872 1.00 88.88 125 HIS A C 1
ATOM 937 O O . HIS A 1 125 ? 12.855 -3.447 -16.348 1.00 88.88 125 HIS A O 1
ATOM 943 N N . MET A 1 126 ? 10.831 -2.443 -16.193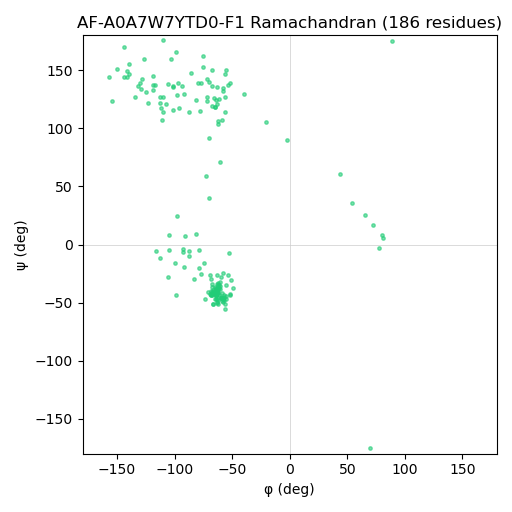 1.00 89.44 126 MET A N 1
ATOM 944 C CA . MET A 1 126 ? 10.631 -2.684 -14.773 1.00 89.44 126 MET A CA 1
ATOM 945 C C . MET A 1 126 ? 9.259 -3.302 -14.504 1.00 89.44 126 MET A C 1
ATOM 947 O O . MET A 1 126 ? 8.257 -2.932 -15.105 1.00 89.44 126 MET A O 1
ATOM 951 N N . SER A 1 127 ? 9.184 -4.224 -13.551 1.00 91.12 127 SER A N 1
ATOM 952 C CA . SER A 1 127 ? 7.908 -4.698 -13.010 1.00 91.12 127 SER A CA 1
ATOM 953 C C . SER A 1 127 ? 8.024 -4.924 -11.515 1.00 91.12 127 SER A C 1
ATOM 955 O O . SER A 1 127 ? 9.100 -5.248 -11.013 1.00 91.12 127 SER A O 1
ATOM 957 N N . VAL A 1 128 ? 6.926 -4.730 -10.780 1.00 91.44 128 VAL A N 1
ATOM 958 C CA . VAL A 1 128 ? 6.923 -4.950 -9.335 1.00 91.44 128 VAL A CA 1
ATOM 959 C C . VAL A 1 128 ? 5.741 -5.795 -8.903 1.00 91.44 128 VAL A C 1
ATOM 961 O O . VAL A 1 128 ? 4.603 -5.593 -9.323 1.00 91.44 128 VAL A O 1
ATOM 964 N N . ARG A 1 129 ? 6.015 -6.749 -8.021 1.00 93.25 129 ARG A N 1
ATOM 965 C CA . ARG A 1 129 ? 5.005 -7.573 -7.366 1.00 93.25 129 ARG A CA 1
ATOM 966 C C . ARG A 1 129 ? 5.182 -7.458 -5.869 1.00 93.25 129 ARG A C 1
ATOM 968 O O . ARG A 1 129 ? 6.291 -7.623 -5.363 1.00 93.25 129 ARG A O 1
ATOM 975 N N . VAL A 1 130 ? 4.090 -7.197 -5.169 1.00 94.25 130 VAL A N 1
ATOM 976 C CA . VAL A 1 130 ? 4.070 -7.137 -3.711 1.00 94.25 130 VAL A CA 1
ATOM 977 C C . VAL A 1 130 ? 3.245 -8.298 -3.202 1.00 94.25 130 VAL A C 1
ATOM 979 O O . VAL A 1 130 ? 2.105 -8.491 -3.621 1.00 94.25 130 VAL A O 1
ATOM 982 N N . ILE A 1 131 ? 3.832 -9.075 -2.301 1.00 94.38 131 ILE A N 1
ATOM 983 C CA . ILE A 1 131 ? 3.229 -10.277 -1.744 1.00 94.38 131 ILE A CA 1
ATOM 984 C C . ILE A 1 131 ? 3.182 -10.126 -0.231 1.00 94.38 131 ILE A C 1
ATOM 986 O O . ILE A 1 131 ? 4.215 -9.980 0.411 1.00 94.38 131 ILE A O 1
ATOM 990 N N . MET A 1 132 ? 1.993 -10.194 0.355 1.00 94.50 132 MET A N 1
ATOM 991 C CA . MET A 1 132 ? 1.794 -10.194 1.802 1.00 94.50 132 MET A CA 1
ATOM 992 C C . MET A 1 132 ? 1.415 -11.596 2.272 1.00 94.50 132 MET A C 1
ATOM 994 O O . MET A 1 132 ? 0.605 -12.277 1.643 1.00 94.50 132 MET A O 1
ATOM 998 N N . TYR A 1 133 ? 1.977 -12.024 3.399 1.00 92.31 133 TYR A N 1
ATOM 999 C CA . TYR A 1 133 ? 1.747 -13.335 3.998 1.00 92.31 133 TYR A CA 1
ATOM 1000 C C . TYR A 1 133 ? 1.139 -13.206 5.393 1.00 92.31 133 TYR A C 1
ATOM 1002 O O . TYR A 1 133 ? 1.498 -12.311 6.156 1.00 92.31 133 TYR A O 1
ATOM 1010 N N . GLY A 1 134 ? 0.262 -14.150 5.731 1.00 88.75 134 GLY A N 1
ATOM 1011 C CA . GLY A 1 134 ? -0.279 -14.357 7.072 1.00 88.75 134 GLY A CA 1
ATOM 1012 C C . GLY A 1 134 ? -0.484 -15.853 7.363 1.00 88.75 134 GLY A C 1
ATOM 1013 O O . GLY A 1 134 ? -0.388 -16.670 6.439 1.00 88.75 134 GLY A O 1
ATOM 1014 N N . PRO A 1 135 ? -0.774 -16.244 8.619 1.00 86.56 135 PRO A N 1
ATOM 1015 C CA . PRO A 1 135 ? -1.114 -15.380 9.759 1.00 86.56 135 PRO A CA 1
ATOM 1016 C C . PRO A 1 13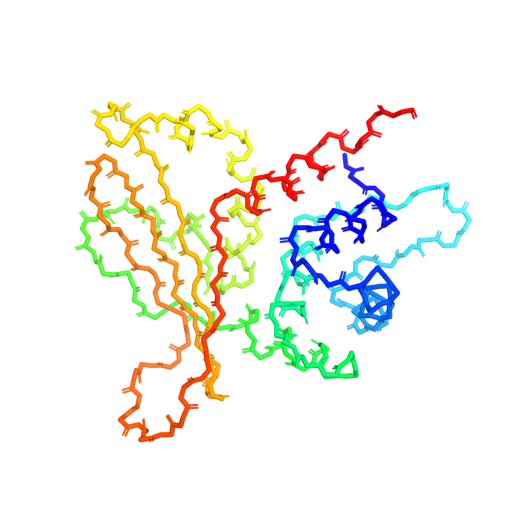5 ? 0.078 -14.687 10.440 1.00 86.56 135 PRO A C 1
ATOM 1018 O O . PRO A 1 135 ? -0.126 -13.678 11.106 1.00 86.56 135 PRO A O 1
ATOM 1021 N N . GLU A 1 136 ? 1.305 -15.184 10.269 1.00 90.00 136 GLU A N 1
ATOM 1022 C CA . GLU A 1 136 ? 2.522 -14.497 10.721 1.00 90.00 136 GLU A CA 1
ATOM 1023 C C . GLU A 1 136 ? 2.865 -13.375 9.718 1.00 90.00 136 GLU A C 1
ATOM 1025 O O . GLU A 1 136 ? 3.140 -13.695 8.556 1.00 90.00 136 GLU A O 1
ATOM 1030 N N . PRO A 1 137 ? 2.810 -12.083 10.108 1.00 92.62 137 PRO A N 1
ATOM 1031 C CA . PRO A 1 137 ? 2.970 -10.974 9.171 1.00 92.62 137 PRO A CA 1
ATOM 1032 C C . PRO A 1 137 ? 4.355 -10.967 8.528 1.00 92.62 137 PRO A C 1
ATOM 1034 O O . PRO A 1 137 ? 5.378 -10.859 9.203 1.00 92.62 137 PRO A O 1
ATOM 1037 N N . ARG A 1 138 ? 4.373 -11.060 7.202 1.00 92.12 138 ARG A N 1
ATOM 1038 C CA . ARG A 1 138 ? 5.576 -10.973 6.371 1.00 92.12 138 ARG A CA 1
ATOM 1039 C C . ARG A 1 138 ? 5.195 -10.383 5.024 1.00 92.12 138 ARG A C 1
ATOM 1041 O O . ARG A 1 138 ? 4.077 -10.608 4.565 1.00 92.12 138 ARG A O 1
ATOM 1048 N N . ALA A 1 139 ? 6.109 -9.696 4.360 1.00 93.19 139 ALA A N 1
ATOM 1049 C CA . ALA A 1 139 ? 5.890 -9.246 2.995 1.00 93.19 139 ALA A CA 1
ATOM 1050 C C . ALA A 1 139 ? 7.149 -9.407 2.147 1.00 93.19 139 ALA A C 1
ATOM 1052 O O . ALA A 1 139 ? 8.254 -9.244 2.651 1.00 93.19 139 ALA A O 1
ATOM 1053 N N . ASP A 1 140 ? 6.964 -9.695 0.865 1.00 92.75 140 ASP A N 1
ATOM 1054 C CA . ASP A 1 140 ? 8.027 -9.680 -0.130 1.00 92.75 140 ASP A CA 1
ATOM 1055 C C . ASP A 1 140 ? 7.683 -8.634 -1.194 1.00 92.75 140 ASP A C 1
ATOM 1057 O O . ASP A 1 140 ? 6.543 -8.549 -1.657 1.00 92.75 140 ASP A O 1
ATOM 1061 N N . VAL A 1 141 ? 8.679 -7.862 -1.611 1.00 91.56 141 VAL A N 1
ATOM 1062 C CA . VAL A 1 141 ? 8.608 -7.012 -2.802 1.00 91.56 141 VAL A CA 1
ATOM 1063 C C . VAL A 1 141 ? 9.572 -7.588 -3.826 1.00 91.56 141 VAL A C 1
ATOM 1065 O O . VAL A 1 141 ? 10.760 -7.735 -3.549 1.00 91.56 141 VAL A O 1
ATOM 1068 N N . ILE A 1 142 ? 9.061 -7.940 -5.000 1.00 91.44 142 ILE A N 1
ATOM 1069 C CA . ILE A 1 142 ? 9.840 -8.479 -6.111 1.00 91.44 142 ILE A CA 1
ATOM 1070 C C . ILE A 1 142 ? 9.861 -7.418 -7.203 1.00 91.44 142 ILE A C 1
ATOM 1072 O O . ILE A 1 142 ? 8.849 -7.205 -7.864 1.00 91.44 142 ILE A O 1
ATOM 1076 N N . LEU A 1 143 ? 11.006 -6.766 -7.382 1.00 89.00 143 LEU A N 1
ATOM 1077 C CA . LEU A 1 143 ? 11.263 -5.810 -8.452 1.00 89.00 143 LEU A CA 1
ATOM 1078 C C . LEU A 1 143 ? 12.080 -6.499 -9.543 1.00 89.00 143 LEU A C 1
ATOM 1080 O O . LEU A 1 143 ? 13.224 -6.874 -9.305 1.00 89.00 143 LEU A O 1
ATOM 1084 N N . VAL A 1 144 ? 11.528 -6.648 -10.738 1.00 89.12 144 VAL A N 1
ATOM 1085 C CA . VAL A 1 144 ? 12.300 -7.058 -11.913 1.00 89.12 144 VAL A CA 1
ATOM 1086 C C . VAL A 1 144 ? 12.788 -5.801 -12.607 1.00 89.12 144 VAL A C 1
ATOM 1088 O O . VAL A 1 144 ? 11.990 -4.902 -12.858 1.00 89.12 144 VAL A O 1
ATOM 1091 N N . LYS A 1 145 ? 14.082 -5.736 -12.912 1.00 86.44 145 LYS A N 1
ATOM 1092 C CA . LYS A 1 145 ? 14.680 -4.673 -13.719 1.00 86.44 145 LYS A CA 1
ATOM 1093 C C . LYS A 1 145 ? 15.615 -5.305 -14.735 1.00 86.44 145 LYS A C 1
ATOM 1095 O O . LYS A 1 145 ? 16.459 -6.101 -14.343 1.00 86.44 145 LYS A O 1
ATOM 1100 N N . ASP A 1 146 ? 15.442 -4.984 -16.015 1.00 85.12 146 ASP A N 1
ATOM 1101 C CA . ASP A 1 146 ? 16.266 -5.544 -17.100 1.00 85.12 146 ASP A CA 1
ATOM 1102 C C . ASP A 1 146 ? 16.291 -7.092 -17.098 1.00 85.12 146 ASP A C 1
ATOM 1104 O O . ASP A 1 146 ? 17.308 -7.728 -17.364 1.00 85.12 146 ASP A O 1
ATOM 1108 N N . GLY A 1 147 ? 15.160 -7.712 -16.740 1.00 84.25 147 GLY A N 1
ATOM 1109 C CA . GLY A 1 147 ? 15.024 -9.168 -16.610 1.00 84.25 147 GLY A CA 1
ATOM 1110 C C . GLY A 1 147 ? 15.619 -9.769 -15.329 1.00 84.25 147 GLY A C 1
ATOM 1111 O O . GLY A 1 147 ? 15.454 -10.965 -15.089 1.00 84.25 147 GLY A O 1
ATOM 1112 N N . GLU A 1 148 ? 16.259 -8.968 -14.474 1.00 85.00 148 GLU A N 1
ATOM 1113 C CA . GLU A 1 148 ? 16.857 -9.424 -13.220 1.00 85.00 148 GLU A CA 1
ATOM 1114 C C . GLU A 1 148 ? 15.909 -9.198 -12.025 1.00 85.00 148 GLU A C 1
ATOM 1116 O O . GLU A 1 148 ? 15.563 -8.053 -11.705 1.00 85.00 148 GLU A O 1
ATOM 1121 N N . PRO A 1 149 ? 15.460 -10.269 -11.338 1.00 86.31 149 PRO A N 1
ATOM 1122 C CA . PRO A 1 149 ? 14.576 -10.148 -10.187 1.00 86.31 149 PRO A CA 1
ATOM 1123 C C . PRO A 1 149 ? 15.350 -9.813 -8.905 1.00 86.31 149 PRO A C 1
ATOM 1125 O O . PRO A 1 149 ? 16.195 -10.574 -8.437 1.00 86.31 149 PRO A O 1
ATOM 1128 N N . ASN A 1 150 ? 14.958 -8.721 -8.262 1.00 84.88 150 ASN A N 1
ATOM 1129 C CA . ASN A 1 150 ? 15.427 -8.277 -6.957 1.00 84.88 150 ASN A CA 1
ATOM 1130 C C . ASN A 1 150 ? 14.313 -8.491 -5.929 1.00 84.88 150 ASN A C 1
ATOM 1132 O O . ASN A 1 150 ? 13.210 -7.972 -6.082 1.00 84.88 150 ASN A O 1
ATOM 1136 N N . THR A 1 151 ? 14.579 -9.278 -4.885 1.00 87.56 151 THR A N 1
ATOM 1137 C CA . THR A 1 151 ? 13.595 -9.558 -3.825 1.00 87.56 151 THR A CA 1
ATOM 1138 C C . THR A 1 151 ? 13.993 -8.884 -2.519 1.00 87.56 151 THR A C 1
ATOM 1140 O O . THR A 1 151 ? 15.102 -9.103 -2.021 1.00 87.56 1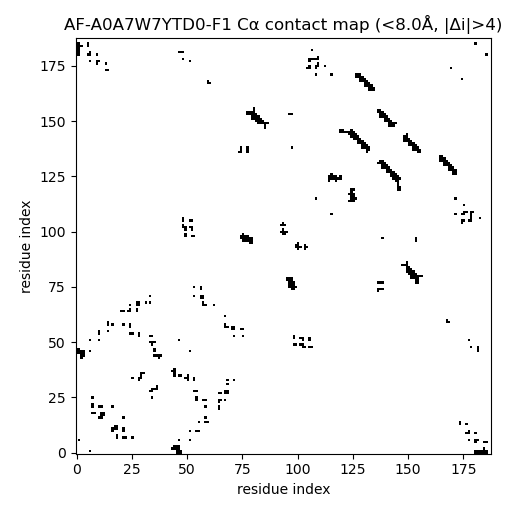51 THR A O 1
ATOM 1143 N N . PHE A 1 152 ? 13.057 -8.124 -1.957 1.00 87.50 152 PHE A N 1
ATOM 1144 C CA . PHE A 1 152 ? 13.145 -7.463 -0.661 1.00 87.50 152 PHE A CA 1
ATOM 1145 C C . PHE A 1 152 ? 12.179 -8.148 0.305 1.00 87.50 152 PHE A C 1
ATOM 1147 O O . PHE A 1 152 ? 10.967 -8.110 0.106 1.00 87.50 152 PHE A O 1
ATOM 1154 N N . GLU A 1 153 ? 12.723 -8.804 1.326 1.00 90.06 153 GLU A N 1
ATOM 1155 C CA . GLU A 1 153 ? 11.957 -9.543 2.333 1.00 90.06 153 GLU A CA 1
ATOM 1156 C C . GLU A 1 153 ? 11.773 -8.666 3.590 1.00 90.06 153 GLU A C 1
ATOM 1158 O O . GLU A 1 153 ? 12.752 -8.161 4.151 1.00 90.06 153 GLU A O 1
ATOM 1163 N N . PHE A 1 154 ? 10.531 -8.521 4.060 1.00 91.50 154 PHE A N 1
ATOM 1164 C CA . PHE A 1 154 ? 10.137 -7.753 5.245 1.00 91.50 154 PHE A CA 1
ATOM 1165 C C . PHE A 1 154 ? 9.479 -8.658 6.290 1.00 91.50 154 PHE A C 1
ATOM 1167 O O . PHE A 1 154 ? 8.565 -9.422 5.974 1.00 91.50 154 PHE A O 1
ATOM 1174 N N . GLY A 1 155 ? 9.886 -8.534 7.556 1.00 89.44 155 GLY A N 1
ATOM 1175 C CA . GLY A 1 155 ? 9.363 -9.371 8.644 1.00 89.44 155 GLY A CA 1
ATOM 1176 C C . GLY A 1 155 ? 10.132 -10.684 8.846 1.00 89.44 155 GLY A C 1
ATOM 1177 O O . GLY A 1 155 ? 11.080 -10.960 8.111 1.00 89.44 155 GLY A O 1
ATOM 1178 N N . PRO A 1 156 ? 9.794 -11.470 9.884 1.00 85.31 156 PRO A N 1
ATOM 1179 C CA . PRO A 1 156 ? 10.638 -12.539 10.417 1.00 85.31 156 PRO A CA 1
ATOM 1180 C C . PRO A 1 156 ? 11.129 -13.523 9.348 1.00 85.31 156 PRO A C 1
ATOM 1182 O O . PRO A 1 156 ? 10.395 -13.937 8.446 1.00 85.31 156 PRO A O 1
ATOM 1185 N N . MET A 1 157 ? 12.399 -13.918 9.477 1.00 70.31 157 MET A N 1
ATOM 1186 C CA . MET A 1 157 ? 13.011 -14.905 8.595 1.00 70.31 157 MET A CA 1
ATOM 1187 C C . MET A 1 157 ? 12.284 -16.243 8.780 1.00 70.31 157 MET A C 1
ATOM 1189 O O . MET A 1 157 ? 12.170 -16.735 9.899 1.00 70.31 157 MET A O 1
ATOM 1193 N N . PHE A 1 158 ? 11.773 -16.784 7.671 1.00 64.25 158 PHE A N 1
ATOM 1194 C CA . PHE A 1 158 ? 10.950 -17.993 7.557 1.00 64.25 158 PHE A CA 1
ATOM 1195 C C . PHE A 1 158 ? 11.056 -18.960 8.750 1.00 64.25 158 PHE A C 1
ATOM 1197 O O . PHE A 1 158 ? 12.018 -19.726 8.861 1.00 64.25 158 PHE A O 1
ATOM 1204 N N . SER A 1 159 ? 10.029 -18.992 9.603 1.00 58.19 159 SER A N 1
ATOM 1205 C CA . SER A 1 159 ? 9.823 -20.121 10.507 1.00 58.19 159 SER A CA 1
ATOM 1206 C C . SER A 1 159 ? 9.159 -21.251 9.706 1.00 58.19 159 SER A C 1
ATOM 1208 O O . SER A 1 159 ? 8.299 -21.011 8.854 1.00 58.19 159 SER A O 1
ATOM 1210 N N . ARG A 1 160 ? 9.570 -22.510 9.913 1.00 55.91 160 ARG A N 1
ATOM 1211 C CA . ARG A 1 160 ? 8.971 -23.700 9.264 1.00 55.91 160 ARG A CA 1
ATOM 1212 C C . ARG A 1 160 ? 7.558 -23.998 9.796 1.00 55.91 160 ARG A C 1
ATOM 1214 O O . ARG A 1 160 ? 7.225 -25.156 10.037 1.00 55.91 160 ARG A O 1
ATOM 1221 N N . SER A 1 161 ? 6.742 -22.974 10.032 1.00 54.31 161 SER A N 1
ATOM 1222 C CA . SER A 1 161 ? 5.359 -23.162 10.438 1.00 54.31 161 SER A CA 1
ATOM 1223 C C . SER A 1 161 ? 4.585 -23.827 9.298 1.00 54.31 161 SER A C 1
ATOM 1225 O O . SER A 1 161 ? 4.613 -23.371 8.153 1.00 54.31 161 SER A O 1
ATOM 1227 N N . ILE A 1 162 ? 3.937 -24.941 9.639 1.00 56.00 162 ILE A N 1
ATOM 1228 C CA . ILE A 1 162 ? 3.137 -25.821 8.771 1.00 56.00 162 ILE A CA 1
ATOM 1229 C C . ILE A 1 162 ? 1.719 -25.245 8.575 1.00 56.00 162 ILE A C 1
ATOM 1231 O O . ILE A 1 162 ? 0.828 -25.922 8.069 1.00 56.00 162 ILE A O 1
ATOM 1235 N N . ASP A 1 163 ? 1.487 -24.013 9.032 1.00 58.66 163 ASP A N 1
ATOM 1236 C CA . ASP A 1 163 ? 0.165 -23.407 9.067 1.00 58.66 163 ASP A CA 1
ATOM 1237 C C . ASP A 1 163 ? -0.305 -22.960 7.675 1.00 58.66 163 ASP A C 1
ATOM 1239 O O . ASP A 1 163 ? 0.501 -22.660 6.784 1.00 58.66 163 ASP A O 1
ATOM 1243 N N . LEU A 1 164 ? -1.626 -22.927 7.487 1.00 64.69 164 LEU A N 1
ATOM 1244 C CA . LEU A 1 164 ? -2.256 -22.535 6.228 1.00 64.69 164 LEU A CA 1
ATOM 1245 C C . LEU A 1 164 ? -1.893 -21.084 5.902 1.00 64.69 164 LEU A C 1
ATOM 1247 O O . LEU A 1 164 ? -2.406 -20.139 6.502 1.00 64.69 164 LEU A O 1
ATOM 1251 N N . ARG A 1 165 ? -1.002 -20.913 4.924 1.00 73.00 165 ARG A N 1
ATOM 1252 C CA . ARG A 1 165 ? -0.577 -19.593 4.465 1.00 73.00 165 ARG A CA 1
ATOM 1253 C C . ARG A 1 165 ? -1.700 -18.935 3.699 1.00 73.00 165 ARG A C 1
ATOM 1255 O O . ARG A 1 165 ? -2.166 -19.464 2.692 1.00 73.00 165 ARG A O 1
ATOM 1262 N N . ARG A 1 166 ? -2.088 -17.752 4.157 1.00 83.56 166 ARG A N 1
ATOM 1263 C CA . ARG A 1 166 ? -2.858 -16.831 3.333 1.00 83.56 166 ARG A CA 1
ATOM 1264 C C . ARG A 1 166 ? -1.887 -15.878 2.657 1.00 83.56 166 ARG A C 1
ATOM 1266 O O . ARG A 1 166 ? -0.956 -15.386 3.299 1.00 83.56 166 ARG A O 1
ATOM 1273 N N . THR A 1 167 ? -2.119 -15.638 1.377 1.00 89.94 167 THR A N 1
ATOM 1274 C CA . THR A 1 167 ? -1.293 -14.758 0.562 1.00 89.94 167 THR A CA 1
ATOM 1275 C C . THR A 1 167 ? -2.187 -13.766 -0.152 1.00 89.94 167 THR A C 1
ATOM 1277 O O . THR A 1 167 ? -3.213 -14.153 -0.708 1.00 89.94 167 THR A O 1
ATOM 1280 N N . VAL A 1 168 ? -1.782 -12.503 -0.121 1.00 91.25 168 VAL A N 1
ATOM 1281 C CA . VAL A 1 168 ? -2.372 -11.437 -0.926 1.00 91.25 168 VAL A CA 1
ATOM 1282 C C . VAL A 1 168 ? -1.291 -10.916 -1.853 1.00 91.25 168 VAL A C 1
ATOM 1284 O O . VAL A 1 168 ? -0.150 -10.744 -1.427 1.00 91.25 168 VAL A O 1
ATOM 1287 N N . GLU A 1 169 ? -1.651 -10.671 -3.107 1.00 92.75 169 GLU A N 1
ATOM 1288 C CA . GLU A 1 169 ? -0.744 -10.139 -4.112 1.00 92.75 169 GLU A CA 1
ATOM 1289 C C . GLU A 1 169 ? -1.375 -8.941 -4.820 1.00 92.75 169 GLU A C 1
ATOM 1291 O O . GLU A 1 169 ? -2.555 -8.968 -5.167 1.00 92.75 169 GLU A O 1
ATOM 1296 N N . PHE A 1 170 ? -0.571 -7.910 -5.061 1.00 90.19 170 PHE A N 1
ATOM 1297 C CA . PHE A 1 170 ? -0.909 -6.810 -5.959 1.00 90.19 170 PHE A CA 1
ATOM 1298 C C . PHE A 1 170 ? 0.319 -6.396 -6.780 1.00 90.19 170 PHE A C 1
ATOM 1300 O O . PHE A 1 170 ? 1.466 -6.652 -6.402 1.00 90.19 170 PHE A O 1
ATOM 1307 N N . SER A 1 171 ? 0.065 -5.805 -7.948 1.00 90.69 171 SER A N 1
ATOM 1308 C CA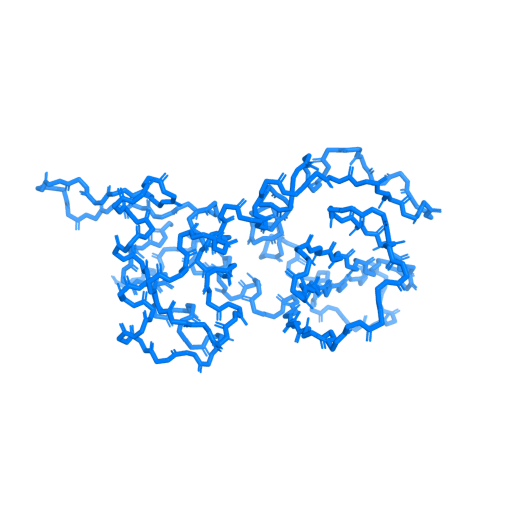 . SER A 1 171 ? 1.078 -5.525 -8.975 1.00 90.69 171 SER A CA 1
ATOM 1309 C C . SER A 1 171 ? 1.363 -4.032 -9.125 1.00 90.69 171 SER A C 1
ATOM 1311 O O . SER A 1 171 ? 0.666 -3.189 -8.550 1.00 90.69 171 SER A O 1
ATOM 1313 N N . GLN A 1 172 ? 2.337 -3.700 -9.979 1.00 85.62 172 GLN A N 1
ATOM 1314 C CA . GLN A 1 172 ? 2.624 -2.326 -10.387 1.00 85.62 172 GLN A CA 1
ATOM 1315 C C . GLN A 1 172 ? 1.399 -1.575 -10.931 1.00 85.62 172 GLN A C 1
ATOM 1317 O O . GLN A 1 172 ? 1.346 -0.358 -10.815 1.00 85.62 172 GLN A O 1
ATOM 1322 N N . ILE A 1 173 ? 0.404 -2.276 -11.489 1.00 88.38 173 ILE A N 1
ATOM 1323 C CA . ILE A 1 173 ? -0.799 -1.651 -12.056 1.00 88.38 173 ILE A CA 1
ATOM 1324 C C . ILE A 1 173 ? -1.620 -0.993 -10.943 1.00 88.38 173 ILE A C 1
ATOM 1326 O O . ILE A 1 173 ? -1.942 0.190 -11.021 1.00 88.38 173 ILE A O 1
ATOM 1330 N N . THR A 1 174 ? -1.903 -1.744 -9.877 1.00 89.19 174 THR A N 1
ATOM 1331 C CA . THR A 1 174 ? -2.631 -1.252 -8.700 1.00 89.19 174 THR A CA 1
ATOM 1332 C C . THR A 1 174 ? -1.907 -0.065 -8.068 1.00 89.19 174 THR A C 1
ATOM 1334 O O . THR A 1 174 ? -2.527 0.952 -7.764 1.00 89.19 174 THR A O 1
ATOM 1337 N N . LEU A 1 175 ? -0.587 -0.179 -7.895 1.00 90.00 175 LEU A N 1
ATOM 1338 C CA . LEU A 1 175 ? 0.224 0.872 -7.282 1.00 90.00 175 LEU A CA 1
ATOM 1339 C C . LEU A 1 175 ? 0.313 2.121 -8.162 1.00 90.00 175 LEU A C 1
ATOM 1341 O O . LEU A 1 175 ? 0.191 3.227 -7.645 1.00 90.00 175 LEU A O 1
ATOM 1345 N N . GLY A 1 176 ? 0.447 1.945 -9.478 1.00 89.00 176 GLY A N 1
ATOM 1346 C CA . GLY A 1 176 ? 0.480 3.030 -10.452 1.00 89.00 176 GLY A CA 1
ATOM 1347 C C . GLY A 1 176 ? -0.815 3.836 -10.469 1.00 89.00 176 GLY A C 1
ATOM 1348 O O . GLY A 1 176 ? -0.758 5.054 -10.350 1.00 89.00 176 GLY A O 1
ATOM 1349 N N . PHE A 1 177 ? -1.986 3.188 -10.516 1.00 91.06 177 PHE A N 1
ATOM 1350 C CA . PHE A 1 177 ? -3.270 3.906 -10.494 1.00 91.06 177 PHE A CA 1
ATOM 1351 C C . PHE A 1 177 ? -3.490 4.694 -9.197 1.00 91.06 177 PHE A C 1
ATOM 1353 O O . PHE A 1 177 ? -3.970 5.828 -9.232 1.00 91.06 177 PHE A O 1
ATOM 1360 N N . VAL A 1 178 ? -3.131 4.113 -8.048 1.00 89.62 178 VAL A N 1
ATOM 1361 C CA . VAL A 1 178 ? -3.219 4.807 -6.753 1.00 89.62 178 VAL A CA 1
ATOM 1362 C C . VAL A 1 178 ? -2.226 5.971 -6.687 1.00 89.62 178 VAL A C 1
ATOM 1364 O O . VAL A 1 178 ? -2.580 7.051 -6.212 1.00 89.62 178 VAL A O 1
ATOM 1367 N N . GLY A 1 179 ? -1.007 5.773 -7.189 1.00 89.19 179 GLY A N 1
ATOM 1368 C CA . GLY A 1 179 ? 0.037 6.790 -7.247 1.00 89.19 179 GLY A CA 1
ATOM 1369 C C . GLY A 1 179 ? -0.332 7.975 -8.132 1.00 89.19 179 GLY A C 1
ATOM 1370 O O . GLY A 1 179 ? -0.285 9.113 -7.668 1.00 89.19 179 GLY A O 1
ATOM 1371 N N . GLU A 1 180 ? -0.785 7.713 -9.361 1.00 89.94 180 GLU A N 1
ATOM 1372 C CA . GLU A 1 180 ? -1.268 8.734 -10.301 1.00 89.94 180 GLU A CA 1
ATOM 1373 C C . GLU A 1 180 ? -2.413 9.544 -9.686 1.00 89.94 180 GLU A C 1
ATOM 1375 O O . GLU A 1 180 ? -2.386 10.774 -9.700 1.00 89.94 180 GLU A O 1
ATOM 1380 N N . ALA A 1 181 ? -3.379 8.871 -9.048 1.00 87.00 181 ALA A N 1
ATOM 1381 C CA . ALA A 1 181 ? -4.483 9.545 -8.376 1.00 87.00 181 ALA A CA 1
ATOM 1382 C C . ALA A 1 181 ? -3.995 10.534 -7.307 1.00 87.00 181 ALA A C 1
ATOM 1384 O O . ALA A 1 181 ? -4.500 11.660 -7.223 1.00 87.00 181 ALA A O 1
ATOM 1385 N N . ILE A 1 182 ? -3.008 10.129 -6.498 1.00 87.44 182 ILE A N 1
ATOM 1386 C CA . ILE A 1 182 ? -2.412 11.001 -5.485 1.00 87.44 182 ILE A CA 1
ATOM 1387 C C . ILE A 1 182 ? -1.654 12.146 -6.143 1.00 87.44 182 ILE A C 1
ATOM 1389 O O . ILE A 1 182 ? -1.923 13.292 -5.781 1.00 87.44 182 ILE A O 1
ATOM 1393 N N . ALA A 1 183 ? -0.759 11.883 -7.092 1.00 85.94 183 ALA A N 1
ATOM 1394 C CA . ALA A 1 183 ? 0.045 12.911 -7.747 1.00 85.94 183 ALA A CA 1
ATOM 1395 C C . ALA A 1 183 ? -0.847 13.987 -8.389 1.00 85.94 183 ALA A C 1
ATOM 1397 O O . ALA A 1 183 ? -0.805 15.160 -7.990 1.00 85.94 183 ALA A O 1
ATOM 1398 N N . ASP A 1 184 ? -1.762 13.564 -9.260 1.00 81.00 184 ASP A N 1
ATOM 1399 C CA . ASP A 1 184 ? -2.605 14.452 -10.059 1.00 81.00 184 ASP A CA 1
ATOM 1400 C C . ASP A 1 184 ? -3.636 15.195 -9.214 1.00 81.00 184 ASP A C 1
ATOM 1402 O O . ASP A 1 184 ? -4.062 16.290 -9.578 1.00 81.00 184 ASP A O 1
ATOM 1406 N N . GLY A 1 185 ? -4.029 14.618 -8.068 1.00 65.88 185 GLY A N 1
ATOM 1407 C CA . GLY A 1 185 ? -5.175 15.085 -7.295 1.00 65.88 185 GLY A CA 1
ATOM 1408 C C . GLY A 1 185 ? -6.347 15.388 -8.207 1.00 65.88 185 GLY A C 1
ATOM 1409 O O . GLY A 1 185 ? -6.689 16.558 -8.332 1.00 65.88 185 GLY A O 1
ATOM 1410 N N . PHE A 1 186 ? -6.817 14.353 -8.920 1.00 54.16 186 PHE A N 1
ATOM 1411 C CA . PHE A 1 186 ? -7.809 14.395 -10.001 1.00 54.16 186 PHE A CA 1
ATOM 1412 C C . PHE A 1 186 ? -8.367 15.795 -10.256 1.00 54.16 186 PHE A C 1
ATOM 1414 O O . PHE A 1 186 ? -9.359 16.211 -9.657 1.00 54.16 186 PHE A O 1
ATOM 1421 N N . SER A 1 187 ? -7.707 16.530 -11.150 1.00 44.66 187 SER A N 1
ATOM 1422 C CA . SER A 1 187 ? -8.184 17.838 -11.578 1.00 44.66 187 SER A CA 1
ATOM 1423 C C . SER A 1 187 ? -9.546 17.661 -12.258 1.00 44.66 187 SER A C 1
ATOM 1425 O O . SER A 1 187 ? -9.625 17.189 -13.394 1.00 44.66 187 SER A O 1
ATOM 1427 N N . LYS A 1 188 ? -10.620 18.011 -11.553 1.00 40.94 188 LYS A N 1
ATOM 1428 C CA . LYS A 1 188 ? -11.946 18.276 -12.114 1.00 40.94 188 LYS A CA 1
ATOM 1429 C C . LYS 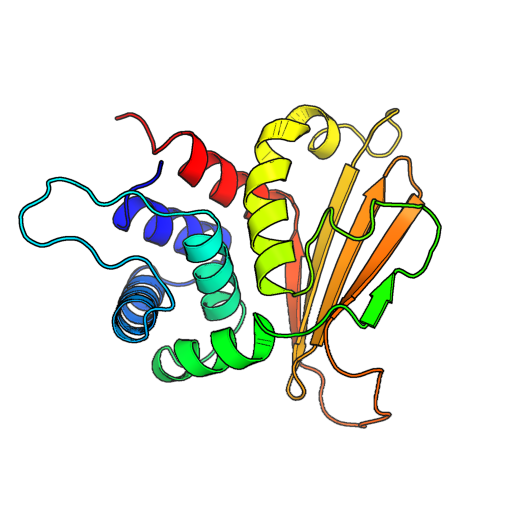A 1 188 ? -12.441 19.621 -11.619 1.00 40.94 188 LYS A C 1
ATOM 1431 O O . LYS A 1 188 ? -12.381 19.849 -10.391 1.00 40.94 188 LYS A O 1
#